Protein AF-A0A9E0TGW8-F1 (afdb_monomer)

Solvent-accessible surface area (backbone atoms only — not comparable to full-atom values): 10548 Å² total; per-residue (Å²): 138,81,91,77,82,85,76,78,88,82,68,60,64,61,53,17,49,51,50,46,50,51,54,50,51,32,44,75,72,57,80,42,50,68,65,41,72,53,75,53,46,67,53,42,10,63,77,69,75,42,55,50,68,34,32,45,51,21,54,50,51,35,34,74,72,54,54,27,41,80,46,84,66,98,88,38,47,42,24,32,34,67,97,59,3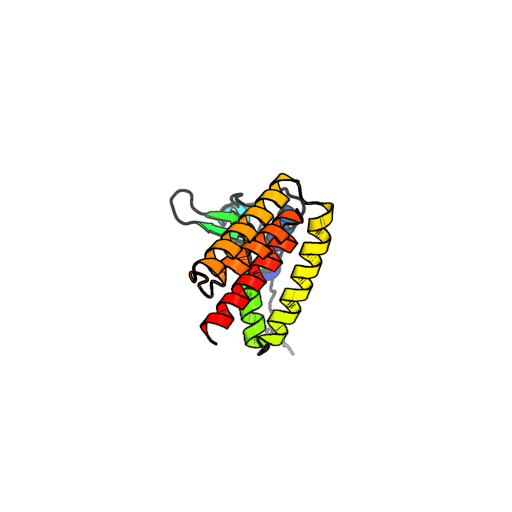4,65,68,55,17,51,52,50,43,50,49,37,61,75,67,66,56,50,70,64,58,55,50,51,55,44,48,55,53,48,54,53,27,49,69,46,11,72,85,57,43,50,71,71,52,52,52,50,53,50,52,51,52,51,54,52,54,50,30,46,76,69,73,59,55,59,93,45,63,66,60,63,44,49,58,56,48,51,39,17,53,32,38,77,37,71,65,55,29,33,51,54,47,15,48,44,52,38,52,52,55,54,61,77,78,106

Sequence (190 aa):
MTNESLFQPVRTRRGFEAVCDRIREQLMSGELKPGDQLPGERELAERFGIGRAAARDALRSLEVSGVVEARKGIQGGFFIRNGGSGGLAQTVQDMVSLAQASLENVMEARTEIICVAIRLACPRATNEEFDTIQRDIDLHADLFRLGRASRNTQSVIEFYRLIAQATHNPLVLMMVDALSEVYRGLLVFS

Nearest PDB structures (foldseek):
  6az6-assembly1_A  TM=7.317E-01  e=1.839E-07  Streptococcus agalactiae
  6az6-assembly1_B  TM=6.265E-01  e=1.468E-07  Streptococcus agalactiae
  1hw1-assembly1_A  TM=4.321E-01  e=1.561E-06  Escherichia coli
  4ham-assembly1_A-2  TM=5.657E-01  e=4.574E-05  Listeria monocytogenes EGD-e
  6on4-assembly1_B  TM=3.612E-01  e=7.551E-06  Escherichia coli K-12

Structure (mmCIF, N/CA/C/O backbone):
data_AF-A0A9E0TGW8-F1
#
_entry.id   AF-A0A9E0TGW8-F1
#
loop_
_atom_site.group_PDB
_atom_site.id
_atom_site.type_symbol
_atom_site.label_atom_id
_atom_site.label_alt_id
_atom_site.label_comp_id
_atom_site.label_asym_id
_atom_site.label_entity_id
_atom_site.label_seq_id
_atom_site.pdbx_PDB_ins_code
_atom_site.Cartn_x
_atom_site.Cartn_y
_atom_site.Cartn_z
_atom_site.occupancy
_atom_site.B_iso_or_equiv
_atom_site.auth_seq_id
_atom_site.auth_comp_id
_atom_site.auth_asym_id
_atom_site.auth_atom_id
_atom_site.pdbx_PDB_model_num
ATOM 1 N N . MET A 1 1 ? -15.354 -20.503 49.623 1.00 50.16 1 MET A N 1
ATOM 2 C CA . MET A 1 1 ? -16.544 -19.865 49.010 1.00 50.16 1 MET A CA 1
ATOM 3 C C . MET A 1 1 ? -16.427 -18.388 49.362 1.00 50.16 1 MET A C 1
ATOM 5 O O . MET A 1 1 ? -16.285 -18.120 50.541 1.00 50.16 1 MET A O 1
ATOM 9 N N . THR A 1 2 ? -16.264 -17.427 48.453 1.00 47.16 2 THR A N 1
ATOM 10 C CA . THR A 1 2 ? -16.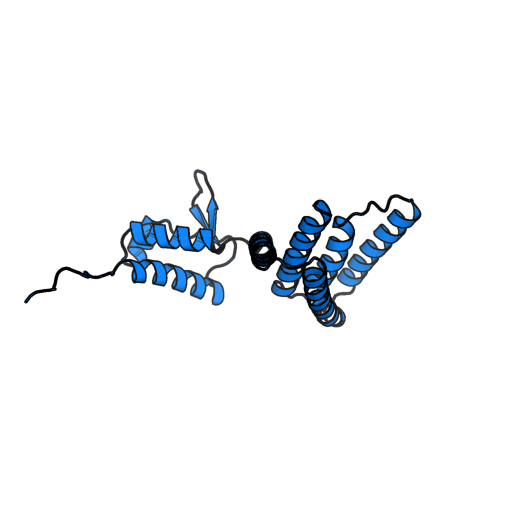767 -17.304 47.072 1.00 47.16 2 THR A CA 1
ATOM 11 C C . THR A 1 2 ? -15.750 -16.497 46.251 1.00 47.16 2 THR A C 1
ATOM 13 O O . THR A 1 2 ? -15.377 -15.399 46.649 1.00 47.16 2 THR A O 1
ATOM 16 N N . ASN A 1 3 ? -15.283 -17.040 45.122 1.00 48.53 3 ASN A N 1
ATOM 17 C CA . ASN A 1 3 ? -14.384 -16.344 44.197 1.00 48.53 3 ASN A CA 1
ATOM 18 C C . ASN A 1 3 ? -15.192 -15.826 42.996 1.00 48.53 3 ASN A C 1
ATOM 20 O O . ASN A 1 3 ? -15.027 -16.287 41.873 1.00 48.53 3 ASN A O 1
ATOM 24 N N . GLU A 1 4 ? -16.138 -14.927 43.268 1.00 54.75 4 GLU A N 1
ATOM 25 C CA . GLU A 1 4 ? -16.974 -14.272 42.248 1.00 54.75 4 GLU A CA 1
ATOM 26 C C . GLU A 1 4 ? -16.388 -12.924 41.780 1.00 54.75 4 GLU A C 1
ATOM 28 O O . GLU A 1 4 ? -16.956 -12.276 40.905 1.00 54.75 4 GLU A O 1
ATOM 33 N N . SER A 1 5 ? -15.243 -12.484 42.325 1.00 56.91 5 SER A N 1
ATOM 34 C CA . SER A 1 5 ? -14.714 -11.126 42.106 1.00 56.91 5 SER A CA 1
ATOM 35 C C . SER A 1 5 ? -13.554 -11.014 41.111 1.00 56.91 5 SER A C 1
ATOM 37 O O . SER A 1 5 ? -13.024 -9.917 40.951 1.00 56.91 5 SER A O 1
ATOM 39 N N . LEU A 1 6 ? -13.109 -12.100 40.469 1.00 55.44 6 LEU A N 1
ATOM 40 C CA . LEU A 1 6 ? -11.912 -12.040 39.617 1.00 55.44 6 LEU A CA 1
ATOM 41 C C . LEU A 1 6 ? -12.173 -11.582 38.177 1.00 55.44 6 LEU A C 1
ATOM 43 O O . LEU A 1 6 ? -11.268 -11.018 37.571 1.00 55.44 6 LEU A O 1
ATOM 47 N N . PHE A 1 7 ? -13.373 -11.765 37.617 1.00 62.28 7 PHE A N 1
ATOM 48 C CA . PHE A 1 7 ? -13.630 -11.421 36.213 1.00 62.28 7 PHE A CA 1
ATOM 49 C C . PHE A 1 7 ? -15.076 -10.966 35.983 1.00 62.28 7 PHE A C 1
ATOM 51 O O . PHE A 1 7 ? -16.024 -11.717 36.192 1.00 62.28 7 PHE A O 1
ATOM 58 N N . GLN A 1 8 ? -15.221 -9.723 35.519 1.00 58.81 8 GLN A N 1
ATOM 59 C CA . GLN A 1 8 ? -16.482 -9.068 35.150 1.00 58.81 8 GLN A CA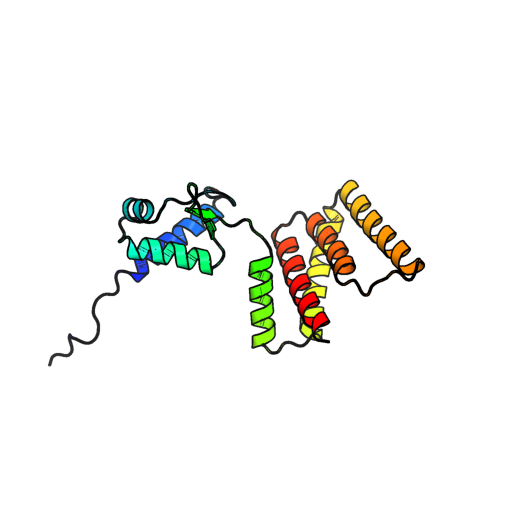 1
ATOM 60 C C . GLN A 1 8 ? -16.550 -8.813 33.627 1.00 58.81 8 GLN A C 1
ATOM 62 O O . GLN A 1 8 ? -15.523 -8.868 32.946 1.00 58.81 8 GLN A O 1
ATOM 67 N N . PRO A 1 9 ? -17.747 -8.568 33.053 1.00 54.16 9 PRO A N 1
ATOM 68 C CA . PRO A 1 9 ? -18.006 -8.755 31.625 1.00 54.16 9 PRO A CA 1
ATOM 69 C C . PRO A 1 9 ? -17.263 -7.767 30.714 1.00 54.16 9 PRO A C 1
ATOM 71 O O . PRO A 1 9 ? -17.424 -6.553 30.828 1.00 54.16 9 PRO A O 1
ATOM 74 N N . VAL A 1 10 ? -16.556 -8.283 29.704 1.00 60.09 10 VAL A N 1
ATOM 75 C CA . VAL A 1 10 ? -15.958 -7.478 28.625 1.00 60.09 10 VAL A CA 1
ATOM 76 C C . VAL A 1 10 ? -16.963 -7.347 27.477 1.00 60.09 10 VAL A C 1
ATOM 78 O O . VAL A 1 10 ? -16.987 -8.162 26.559 1.00 60.09 10 VAL A O 1
ATOM 81 N N . ARG A 1 11 ? -17.834 -6.332 27.520 1.00 56.84 11 ARG A N 1
ATOM 82 C CA . ARG A 1 11 ? -18.789 -6.053 26.423 1.00 56.84 11 ARG A CA 1
ATOM 83 C C . ARG A 1 11 ? -18.275 -5.052 25.381 1.00 56.84 11 ARG A C 1
ATOM 85 O O . ARG A 1 11 ? -18.826 -4.982 24.290 1.00 56.84 11 ARG A O 1
ATOM 92 N N . THR A 1 12 ? -17.213 -4.309 25.683 1.00 55.03 12 THR A N 1
ATOM 93 C CA . THR A 1 12 ? -16.698 -3.221 24.833 1.00 55.03 12 THR A CA 1
ATOM 94 C C . THR A 1 12 ? -15.848 -3.694 23.655 1.00 55.03 12 THR A C 1
ATOM 96 O O . THR A 1 12 ? -15.886 -3.046 22.612 1.00 55.03 12 THR A O 1
ATOM 99 N N . ARG A 1 13 ? -15.143 -4.836 23.768 1.00 58.69 13 ARG A N 1
ATOM 100 C CA . ARG A 1 13 ? -14.311 -5.369 22.669 1.00 58.69 13 ARG A CA 1
ATOM 101 C C . ARG A 1 13 ? -15.124 -5.702 21.411 1.00 58.69 13 ARG A C 1
ATOM 103 O O . ARG A 1 13 ? -14.785 -5.258 20.326 1.00 58.69 13 ARG A O 1
ATOM 110 N N . ARG A 1 14 ? -16.284 -6.345 21.571 1.00 71.69 14 ARG A N 1
ATOM 111 C CA . ARG A 1 14 ? -17.123 -6.752 20.429 1.00 71.69 14 ARG A CA 1
ATOM 112 C C . ARG A 1 14 ? -17.670 -5.581 19.611 1.00 71.69 14 ARG A C 1
ATOM 114 O O . ARG A 1 14 ? -17.840 -5.710 18.408 1.00 71.69 14 ARG A O 1
ATOM 121 N N . GLY A 1 15 ? -17.979 -4.456 20.262 1.00 77.75 15 GLY A N 1
ATOM 122 C CA . GLY A 1 15 ? -18.582 -3.303 19.589 1.00 77.75 15 GLY A CA 1
ATOM 123 C C . GLY A 1 15 ? -17.616 -2.605 18.636 1.00 77.75 15 GLY A C 1
ATOM 124 O O . GLY A 1 15 ? -18.000 -2.281 17.518 1.00 77.75 15 GLY A O 1
ATOM 125 N N . PHE A 1 16 ? -16.362 -2.400 19.055 1.00 86.81 16 PHE A N 1
ATOM 126 C CA . PHE A 1 16 ? -15.357 -1.803 18.173 1.00 86.81 16 PHE A CA 1
ATOM 127 C C . PHE A 1 16 ? -14.938 -2.786 17.066 1.00 86.81 16 PHE A C 1
ATOM 129 O O . PHE A 1 16 ? -14.820 -2.373 15.916 1.00 86.81 16 PHE A O 1
ATOM 136 N N . GLU A 1 17 ? -14.768 -4.075 17.394 1.00 87.25 17 GLU A N 1
ATOM 137 C CA . GLU A 1 17 ? -14.424 -5.131 16.427 1.00 87.25 17 GLU A CA 1
ATOM 138 C C . GLU A 1 17 ? -15.475 -5.203 15.313 1.00 87.25 17 GLU A C 1
ATOM 140 O O . GLU A 1 17 ? -15.125 -5.123 14.140 1.00 87.25 17 GLU A O 1
ATOM 145 N N . ALA A 1 18 ? -16.764 -5.200 15.670 1.00 86.50 18 ALA A N 1
ATOM 146 C CA . ALA A 1 18 ? -17.860 -5.214 14.703 1.00 86.50 18 ALA A CA 1
ATOM 147 C C . ALA A 1 18 ? -17.872 -3.990 13.769 1.00 86.50 18 ALA A C 1
ATOM 149 O O . ALA A 1 18 ? -18.213 -4.122 12.595 1.00 86.50 18 ALA A O 1
ATOM 150 N N . VAL A 1 19 ? -17.500 -2.800 14.262 1.00 91.12 19 VAL A N 1
ATOM 151 C CA . VAL A 1 19 ? -17.371 -1.602 13.411 1.00 91.12 19 VAL A CA 1
ATOM 152 C C . VAL A 1 19 ? -16.210 -1.761 12.435 1.00 91.12 19 VAL A C 1
ATOM 154 O O . VAL A 1 19 ? -16.372 -1.484 11.247 1.00 91.12 19 VAL A O 1
ATOM 157 N N . CYS A 1 20 ? -15.054 -2.226 12.916 1.00 92.94 20 CYS A N 1
ATOM 158 C CA . CYS A 1 20 ? -13.897 -2.484 12.064 1.00 92.94 20 CYS A CA 1
ATOM 159 C C . CYS A 1 20 ? -14.221 -3.511 10.973 1.00 92.94 20 CYS A C 1
ATOM 161 O O . CYS A 1 20 ? -13.911 -3.278 9.804 1.00 92.94 20 CYS A O 1
ATOM 163 N N . ASP A 1 21 ? -14.862 -4.618 11.342 1.00 91.62 21 ASP A N 1
ATOM 164 C CA . ASP A 1 21 ? -15.213 -5.693 10.417 1.00 91.62 21 ASP A CA 1
ATOM 165 C C . ASP A 1 21 ? -16.235 -5.222 9.390 1.00 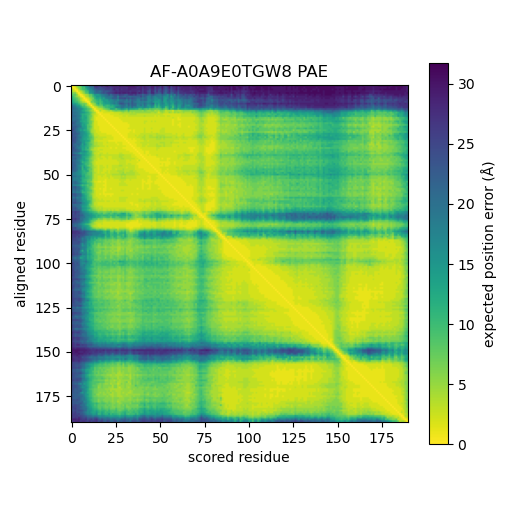91.62 21 ASP A C 1
ATOM 167 O O . ASP A 1 21 ? -16.015 -5.404 8.195 1.00 91.62 21 ASP A O 1
ATOM 171 N N . ARG A 1 22 ? -17.278 -4.496 9.814 1.00 92.12 22 ARG A N 1
ATOM 172 C CA . ARG A 1 22 ? -18.263 -3.947 8.878 1.00 92.12 22 ARG A CA 1
ATOM 173 C C . ARG A 1 22 ? -17.633 -2.984 7.875 1.00 92.12 22 ARG A C 1
ATOM 175 O O . ARG A 1 22 ? -17.950 -3.051 6.694 1.00 92.12 22 ARG A O 1
ATOM 182 N N . ILE A 1 23 ? -16.736 -2.099 8.312 1.00 93.06 23 ILE A N 1
ATOM 183 C CA . ILE A 1 23 ? -16.053 -1.177 7.391 1.00 93.06 23 ILE A CA 1
ATOM 184 C C . ILE A 1 23 ? -15.196 -1.959 6.383 1.00 93.06 23 ILE A C 1
ATOM 186 O O . ILE A 1 23 ? -15.199 -1.633 5.197 1.00 93.06 23 ILE A O 1
ATOM 190 N N . ARG A 1 24 ? -14.510 -3.026 6.814 1.00 92.12 24 ARG A N 1
ATOM 191 C CA . ARG A 1 24 ? -13.755 -3.899 5.898 1.00 92.12 24 ARG A CA 1
ATOM 192 C C . ARG A 1 24 ? -14.663 -4.652 4.927 1.00 92.12 24 ARG A C 1
ATOM 194 O O . ARG A 1 24 ? -14.339 -4.717 3.748 1.00 92.12 24 ARG A O 1
ATOM 201 N N . GLU A 1 25 ? -15.803 -5.169 5.380 1.00 93.62 25 GLU A N 1
ATOM 202 C CA . GLU A 1 25 ? -16.816 -5.799 4.517 1.00 93.62 25 GLU A CA 1
ATOM 203 C C . GLU A 1 25 ? -17.322 -4.825 3.441 1.00 93.62 25 GLU A C 1
ATOM 205 O O . GLU A 1 25 ? -17.446 -5.185 2.268 1.00 93.62 25 GLU A O 1
ATOM 210 N N . GLN A 1 26 ? -17.564 -3.566 3.814 1.00 93.75 26 GLN A N 1
ATOM 211 C CA . GLN A 1 26 ? -18.006 -2.527 2.883 1.00 93.75 26 GLN A CA 1
ATOM 212 C C . GLN A 1 26 ? -16.923 -2.125 1.874 1.00 93.75 26 GLN A C 1
ATOM 214 O O . GLN A 1 26 ? -17.234 -1.846 0.718 1.00 93.75 26 GLN A O 1
ATOM 219 N N . LEU A 1 27 ? -15.648 -2.151 2.269 1.00 91.38 27 LEU A N 1
ATOM 220 C CA . LEU A 1 27 ? -14.531 -1.984 1.334 1.00 91.38 27 LEU A CA 1
ATOM 221 C C . LEU A 1 27 ? -14.418 -3.167 0.371 1.00 91.38 27 LEU A C 1
ATOM 223 O O . LEU A 1 27 ? -14.244 -2.972 -0.829 1.00 91.38 27 LEU A O 1
ATOM 227 N N . MET A 1 28 ? -14.554 -4.393 0.881 1.00 88.62 28 MET A N 1
ATOM 228 C CA . MET A 1 28 ? -14.464 -5.605 0.064 1.00 88.62 28 MET A CA 1
ATOM 229 C C . MET A 1 28 ? -15.608 -5.732 -0.945 1.00 88.62 28 MET A C 1
ATOM 231 O O . MET A 1 28 ? -15.399 -6.249 -2.040 1.00 88.62 28 MET A O 1
ATOM 235 N N . SER A 1 29 ? -16.803 -5.259 -0.591 1.00 93.50 29 SER A N 1
ATOM 236 C CA . SER A 1 29 ? -17.958 -5.200 -1.497 1.00 93.50 29 SER A CA 1
ATOM 237 C C . SER A 1 29 ? -17.921 -4.009 -2.463 1.00 93.50 29 SER A C 1
ATOM 239 O O . SER A 1 29 ? -18.664 -3.999 -3.442 1.00 93.50 29 SER A O 1
ATOM 241 N N . GLY A 1 30 ? -17.053 -3.020 -2.222 1.00 89.94 30 GLY A N 1
ATOM 242 C CA . GLY A 1 30 ? -16.941 -1.802 -3.026 1.00 89.94 30 GLY A CA 1
ATOM 243 C C . GLY A 1 30 ? -18.005 -0.738 -2.730 1.00 89.94 30 GLY A C 1
ATOM 244 O O . GLY A 1 30 ? -18.090 0.243 -3.476 1.00 89.94 30 GLY A O 1
ATOM 245 N N . GLU A 1 31 ? -18.803 -0.914 -1.668 1.00 93.81 31 GLU A N 1
ATOM 246 C CA . GLU A 1 31 ? -19.718 0.113 -1.145 1.00 93.81 31 GLU A CA 1
ATOM 247 C C . GLU A 1 31 ? -18.949 1.325 -0.618 1.00 93.81 31 GLU A C 1
ATOM 249 O O . GLU A 1 31 ? -19.349 2.461 -0.862 1.00 93.81 31 GLU A O 1
ATOM 254 N N . LEU A 1 32 ? -17.839 1.066 0.078 1.00 94.94 32 LEU A N 1
ATOM 255 C CA . LEU A 1 32 ? -16.854 2.075 0.446 1.00 94.94 32 LEU A CA 1
ATOM 256 C C . LEU A 1 32 ? -15.677 2.012 -0.519 1.00 94.94 32 LEU A C 1
ATOM 258 O O . LEU A 1 32 ? -15.197 0.934 -0.880 1.00 94.94 32 LEU A O 1
ATOM 262 N N . LYS A 1 33 ? -15.181 3.182 -0.905 1.00 92.69 33 LYS A N 1
ATOM 263 C CA . LYS A 1 33 ? -14.063 3.346 -1.829 1.00 92.69 33 LYS A CA 1
ATOM 264 C C . LYS A 1 33 ? -12.976 4.224 -1.220 1.00 92.69 33 LYS A C 1
ATOM 266 O O . LYS A 1 33 ? -13.257 5.062 -0.361 1.00 92.69 33 LYS A O 1
ATOM 271 N N . PRO A 1 34 ? -11.722 4.063 -1.674 1.00 90.81 34 PRO A N 1
ATOM 272 C CA . PRO A 1 34 ? -10.661 5.007 -1.361 1.00 90.81 34 PRO A CA 1
ATOM 273 C C . PRO A 1 34 ? -11.097 6.460 -1.572 1.00 90.81 34 PRO A C 1
ATOM 275 O O . PRO A 1 34 ? -11.634 6.805 -2.623 1.00 90.81 34 PRO A O 1
ATOM 278 N N . GLY A 1 35 ? -10.871 7.299 -0.561 1.00 91.62 35 GLY A N 1
ATOM 279 C CA . GLY A 1 35 ? -11.272 8.703 -0.555 1.00 91.62 35 GLY A CA 1
ATOM 280 C C . GLY A 1 35 ? -12.637 9.000 0.072 1.00 91.62 35 GLY A C 1
ATOM 281 O O . GLY A 1 35 ? -12.871 10.164 0.400 1.00 91.62 35 GLY A O 1
ATOM 282 N N . ASP A 1 36 ? -13.495 8.002 0.303 1.00 94.88 36 ASP A N 1
ATOM 283 C CA . ASP A 1 36 ? -14.796 8.216 0.947 1.00 94.88 36 ASP A CA 1
ATOM 284 C C . ASP A 1 36 ? -14.635 8.687 2.396 1.00 94.88 36 ASP A C 1
ATOM 286 O O . ASP A 1 36 ? -13.779 8.198 3.139 1.00 94.88 36 ASP A O 1
ATOM 290 N N . GLN A 1 37 ? -15.480 9.633 2.812 1.00 94.56 37 GLN A N 1
ATOM 291 C CA . GLN A 1 37 ? -15.529 10.108 4.191 1.00 94.56 37 GLN A CA 1
ATOM 292 C C . GLN A 1 37 ? -16.390 9.172 5.041 1.00 94.56 37 GLN A C 1
ATOM 294 O O . GLN A 1 37 ? -17.545 8.902 4.715 1.00 94.56 37 GLN A O 1
ATOM 299 N N . LEU A 1 38 ? -15.846 8.717 6.167 1.00 94.31 38 LEU A N 1
ATOM 300 C CA . LEU A 1 38 ? -16.603 7.957 7.150 1.00 94.31 38 LEU A CA 1
ATOM 301 C C . LEU A 1 38 ? -17.453 8.875 8.039 1.00 94.31 38 LEU A C 1
ATOM 303 O O . LEU A 1 38 ? -17.048 10.009 8.325 1.00 94.31 38 LEU A O 1
ATOM 307 N N . PRO A 1 39 ? -18.592 8.373 8.556 1.00 93.06 39 PRO A N 1
ATOM 308 C CA . PRO A 1 39 ? -19.340 9.068 9.592 1.00 93.06 39 PRO A CA 1
ATOM 309 C C . PRO A 1 39 ? -18.457 9.369 10.811 1.00 93.06 39 PRO A C 1
ATOM 311 O O . PRO A 1 39 ? -17.579 8.586 11.180 1.00 93.06 39 PRO A O 1
ATOM 314 N N . GLY A 1 40 ? -18.701 10.503 11.468 1.00 91.38 40 GLY A N 1
ATOM 315 C CA . GLY A 1 40 ? -17.963 10.875 12.678 1.00 91.38 40 GLY A CA 1
ATOM 316 C C . GLY A 1 40 ? -18.259 9.947 13.864 1.00 91.38 40 GLY A C 1
ATOM 317 O O . GLY A 1 40 ? -19.265 9.241 13.880 1.00 91.38 40 GLY A O 1
ATOM 318 N N . GLU A 1 41 ? -17.429 10.005 14.913 1.00 92.31 41 GLU A N 1
ATOM 319 C CA . GLU A 1 41 ? -17.546 9.147 16.112 1.00 92.31 41 GLU A CA 1
ATOM 320 C C . GLU A 1 41 ? -18.967 9.094 16.697 1.00 92.31 41 GLU A C 1
ATOM 322 O O . GLU A 1 41 ? -19.451 8.028 17.077 1.00 92.31 41 GLU A O 1
ATOM 327 N N . ARG A 1 42 ? -19.645 10.249 16.772 1.00 92.25 42 ARG A N 1
ATOM 328 C CA . ARG A 1 42 ? -21.015 10.348 17.294 1.00 92.25 42 ARG A CA 1
ATOM 329 C C . ARG A 1 42 ? -22.002 9.568 16.436 1.00 92.25 42 ARG A C 1
ATOM 331 O O . ARG A 1 42 ? -22.835 8.846 16.969 1.00 92.25 42 ARG A O 1
ATOM 338 N N . GLU A 1 43 ? -21.901 9.734 15.129 1.00 93.31 43 GLU A N 1
ATOM 339 C CA . GLU A 1 43 ? -22.819 9.124 14.181 1.00 93.31 43 GLU A CA 1
ATOM 340 C C . GLU A 1 43 ? -22.568 7.620 14.059 1.00 93.31 43 GLU A C 1
ATOM 342 O O . GLU A 1 43 ? -23.520 6.848 14.028 1.00 93.31 43 GLU A O 1
ATOM 347 N N . LEU A 1 44 ? -21.306 7.178 14.082 1.00 92.12 44 LEU A N 1
ATOM 348 C CA . LEU A 1 44 ? -20.978 5.754 14.176 1.00 92.12 44 LEU A CA 1
ATOM 349 C C . LEU A 1 44 ? -21.534 5.135 15.460 1.00 92.12 44 LEU A C 1
ATOM 351 O O . LEU A 1 44 ? -22.136 4.067 15.410 1.00 92.12 44 LEU A O 1
ATOM 355 N N . ALA A 1 45 ? -21.386 5.810 16.602 1.00 92.44 45 ALA A N 1
ATOM 356 C CA . ALA A 1 45 ? -21.941 5.332 17.865 1.00 92.44 45 ALA A CA 1
ATOM 357 C C . ALA A 1 45 ? -23.467 5.143 17.791 1.00 92.44 45 ALA A C 1
ATOM 359 O O . ALA A 1 45 ? -23.978 4.104 18.205 1.00 92.44 45 ALA A O 1
ATOM 360 N N . GLU A 1 46 ? -24.179 6.112 17.208 1.00 93.31 46 GLU A N 1
ATOM 361 C CA . GLU A 1 46 ? -25.632 6.057 17.005 1.00 93.31 46 GLU A CA 1
ATOM 362 C C . GLU A 1 46 ? -26.030 4.948 16.008 1.00 93.31 46 GLU A C 1
ATOM 364 O O . GLU A 1 46 ? -26.881 4.120 16.330 1.00 93.31 46 GLU A O 1
ATOM 369 N N . ARG A 1 47 ? -25.380 4.868 14.837 1.00 90.81 47 ARG A N 1
ATOM 370 C CA . ARG A 1 47 ? -25.684 3.883 13.778 1.00 90.81 47 ARG A CA 1
ATOM 371 C C . ARG A 1 47 ? -25.429 2.437 14.206 1.00 90.81 47 ARG A C 1
ATOM 373 O O . ARG A 1 47 ? -26.189 1.551 13.832 1.00 90.81 47 ARG A O 1
ATOM 380 N N . PHE A 1 48 ? -24.365 2.197 14.970 1.00 87.19 48 PHE A N 1
ATOM 381 C CA . PHE A 1 48 ? -23.971 0.854 15.408 1.00 87.19 48 PHE A CA 1
ATOM 382 C C . PHE A 1 48 ? -24.497 0.488 16.804 1.00 87.19 48 PHE A C 1
ATOM 384 O O . PHE A 1 48 ? -24.272 -0.630 17.264 1.00 87.19 48 PHE A O 1
ATOM 391 N N . GLY A 1 49 ? -25.196 1.401 17.490 1.00 89.44 49 GLY A N 1
ATOM 392 C CA . GLY A 1 49 ? -25.728 1.156 18.834 1.00 89.44 49 GLY A CA 1
ATOM 393 C C . GLY A 1 49 ? -24.636 0.919 19.884 1.00 89.44 49 GLY A C 1
ATOM 394 O O . GLY A 1 49 ? -24.825 0.131 20.812 1.00 89.44 49 GLY A O 1
ATOM 395 N N . ILE A 1 50 ? -23.481 1.574 19.734 1.00 90.00 50 ILE A N 1
ATOM 396 C CA . ILE A 1 50 ? -22.320 1.428 20.623 1.00 90.00 50 ILE A CA 1
ATOM 397 C C . ILE A 1 50 ? -22.008 2.733 21.360 1.00 90.00 50 ILE A C 1
ATOM 399 O O . ILE A 1 50 ? -22.466 3.814 21.003 1.00 90.00 50 ILE A O 1
ATOM 403 N N . GLY A 1 51 ? -21.183 2.654 22.405 1.00 91.00 51 GLY A N 1
ATOM 404 C CA . GLY A 1 51 ? -20.677 3.851 23.077 1.00 91.00 51 GLY A CA 1
ATOM 405 C C . GLY A 1 51 ? -19.687 4.631 22.202 1.00 91.00 51 GLY A C 1
ATOM 406 O O . GLY A 1 51 ? -18.904 4.037 21.462 1.00 91.00 51 GLY A O 1
ATOM 407 N N . ARG A 1 52 ? -19.641 5.964 22.352 1.00 91.56 52 ARG A N 1
ATOM 408 C CA . ARG A 1 52 ? -18.692 6.836 21.621 1.00 91.56 52 ARG A CA 1
ATOM 409 C C . ARG A 1 52 ? -17.228 6.428 21.793 1.00 91.56 52 ARG A C 1
ATOM 411 O O . ARG A 1 52 ? -16.461 6.513 20.845 1.00 91.56 52 ARG A O 1
ATOM 418 N N . ALA A 1 53 ? -16.853 5.952 22.983 1.00 90.94 53 ALA A N 1
ATOM 419 C CA . ALA A 1 53 ? -15.511 5.430 23.231 1.00 90.94 53 ALA A CA 1
ATOM 420 C C . ALA A 1 53 ? -15.176 4.245 22.308 1.00 90.94 53 ALA A C 1
ATOM 422 O O . ALA A 1 53 ? -14.114 4.246 21.702 1.00 90.94 53 ALA A O 1
ATOM 423 N N . ALA A 1 54 ? -16.105 3.301 22.122 1.00 90.94 54 ALA A N 1
ATOM 424 C CA . ALA A 1 54 ? -15.901 2.160 21.233 1.00 90.94 54 ALA A CA 1
ATOM 425 C C . ALA A 1 54 ? -15.846 2.577 19.752 1.00 90.94 54 ALA A C 1
ATOM 427 O O . ALA A 1 54 ? -15.027 2.051 19.006 1.00 90.94 54 ALA A O 1
ATOM 428 N N . ALA A 1 55 ? -16.660 3.554 19.330 1.00 92.88 55 ALA A N 1
ATOM 429 C CA . ALA A 1 55 ? -16.593 4.103 17.971 1.00 92.88 55 ALA A CA 1
ATOM 430 C C . ALA A 1 55 ? -15.241 4.786 17.694 1.00 92.88 55 ALA A C 1
ATOM 432 O O . ALA A 1 55 ? -14.635 4.577 16.644 1.00 92.88 55 ALA A O 1
ATOM 433 N N . ARG A 1 56 ? -14.737 5.559 18.662 1.00 92.69 56 ARG A N 1
ATOM 434 C CA . ARG A 1 56 ? -13.406 6.170 18.595 1.00 92.69 56 ARG A CA 1
ATOM 435 C C . ARG A 1 56 ? -12.296 5.122 18.541 1.00 92.69 56 ARG A C 1
ATOM 437 O O . ARG A 1 56 ? -11.364 5.272 17.756 1.00 92.69 56 ARG A O 1
ATOM 444 N N . ASP A 1 57 ? -12.385 4.077 19.358 1.00 93.12 57 ASP A N 1
ATOM 445 C CA . ASP A 1 57 ? -11.388 3.004 19.379 1.00 93.12 57 ASP A CA 1
ATOM 446 C C . ASP A 1 57 ? -11.379 2.227 18.052 1.00 93.12 57 ASP A C 1
ATOM 448 O O . ASP A 1 57 ? -10.304 1.899 17.550 1.00 93.12 57 ASP A O 1
ATOM 452 N N . ALA A 1 58 ? -12.544 2.023 17.425 1.00 93.38 58 ALA A N 1
ATOM 453 C CA . ALA A 1 58 ? -12.643 1.435 16.090 1.00 93.38 58 ALA A CA 1
ATOM 454 C C . ALA A 1 58 ? -11.965 2.309 15.023 1.00 93.38 58 ALA A C 1
ATOM 456 O O . ALA A 1 58 ? -11.118 1.821 14.278 1.00 93.38 58 ALA A O 1
ATOM 457 N N . LEU A 1 59 ? -12.274 3.611 14.981 1.00 94.00 59 LEU A N 1
ATOM 458 C CA . LEU A 1 59 ? -11.657 4.544 14.029 1.00 94.00 59 LEU A CA 1
ATOM 459 C C . LEU A 1 59 ? -10.135 4.622 14.199 1.00 94.00 59 LEU A C 1
ATOM 461 O O . LEU A 1 59 ? -9.406 4.575 13.211 1.00 94.00 59 LEU A O 1
ATOM 465 N N . ARG A 1 60 ? -9.645 4.652 15.444 1.00 91.88 60 ARG A N 1
ATOM 466 C CA . ARG A 1 60 ? -8.205 4.586 15.737 1.00 91.88 60 ARG A CA 1
ATOM 467 C C . ARG A 1 60 ? -7.585 3.265 15.300 1.00 91.88 60 ARG A C 1
ATOM 469 O O . ARG A 1 60 ? -6.500 3.266 14.734 1.00 91.88 60 ARG A O 1
ATOM 476 N N . SER A 1 61 ? -8.250 2.139 15.553 1.00 91.62 61 SER A N 1
ATOM 477 C CA . SER A 1 61 ? -7.764 0.826 15.120 1.00 91.62 61 SER A CA 1
ATOM 478 C C . SER A 1 61 ? -7.662 0.749 13.595 1.00 91.62 61 SER A C 1
ATOM 480 O O . SER A 1 61 ? -6.647 0.293 13.066 1.00 91.62 61 SER A O 1
ATOM 482 N N . LEU A 1 62 ? -8.668 1.264 12.885 1.00 92.12 62 LEU A N 1
ATOM 483 C CA . LEU A 1 62 ? -8.662 1.352 11.429 1.00 92.12 62 LEU A CA 1
ATOM 484 C C . LEU A 1 62 ? -7.549 2.270 10.918 1.00 92.12 62 LEU A C 1
ATOM 486 O O . LEU A 1 62 ? -6.887 1.920 9.943 1.00 92.12 62 LEU A O 1
ATOM 490 N N . GLU A 1 63 ? -7.306 3.398 11.588 1.00 90.75 63 GLU A N 1
ATOM 491 C CA . GLU A 1 63 ? -6.237 4.337 11.240 1.00 90.75 63 GLU A CA 1
ATOM 492 C C . GLU A 1 63 ? -4.855 3.696 11.402 1.00 90.75 63 GLU A C 1
ATOM 494 O O . GLU A 1 63 ? -4.045 3.744 10.477 1.00 90.75 63 GLU A O 1
ATOM 499 N N . VAL A 1 64 ? -4.619 3.019 12.532 1.00 86.75 64 VAL A N 1
ATOM 500 C CA . VAL A 1 64 ? -3.375 2.278 12.803 1.00 86.75 64 VAL A CA 1
ATOM 501 C C . VAL A 1 64 ? -3.168 1.154 11.789 1.00 86.75 64 VAL A C 1
ATOM 503 O O . VAL A 1 64 ? -2.056 0.962 11.311 1.00 86.75 64 VAL A O 1
ATOM 506 N N . SER A 1 65 ? -4.232 0.441 11.408 1.00 85.12 65 SER A N 1
ATOM 507 C CA . SER A 1 65 ? -4.159 -0.602 10.373 1.00 85.12 65 SER A CA 1
ATOM 508 C C . SER A 1 65 ? -4.026 -0.057 8.944 1.00 85.12 65 SER A C 1
ATOM 510 O O . SER A 1 65 ? -3.959 -0.833 7.995 1.00 85.12 65 SER A O 1
ATOM 512 N N . GLY A 1 66 ? -4.023 1.268 8.767 1.00 86.56 66 GLY A N 1
ATOM 513 C CA . GLY A 1 66 ? -3.877 1.918 7.469 1.00 86.56 66 GLY A CA 1
ATOM 514 C C . GLY A 1 66 ? -5.137 1.918 6.600 1.00 86.56 66 GLY A C 1
ATOM 515 O O . GLY A 1 66 ? -5.081 2.431 5.488 1.00 86.56 66 GLY A O 1
ATOM 516 N N . VAL A 1 67 ? -6.272 1.411 7.088 1.00 90.56 67 VAL A N 1
ATOM 517 C CA . VAL A 1 67 ? -7.546 1.389 6.343 1.00 90.56 67 VAL A CA 1
ATOM 518 C C . VAL A 1 67 ? -8.107 2.801 6.165 1.00 90.56 67 VAL A C 1
ATOM 520 O O . VAL A 1 67 ? -8.672 3.124 5.120 1.00 90.56 67 VAL A O 1
ATOM 523 N N . VAL A 1 68 ? -7.927 3.658 7.172 1.00 92.94 68 VAL A N 1
ATOM 524 C CA . VAL A 1 68 ? -8.379 5.053 7.141 1.00 92.94 68 VAL A CA 1
ATOM 525 C C . VAL A 1 68 ? -7.239 6.021 7.441 1.00 92.94 68 VAL A C 1
ATOM 527 O O . VAL A 1 68 ? -6.168 5.639 7.919 1.00 92.94 68 VAL A O 1
ATOM 530 N N . GLU A 1 69 ? -7.480 7.294 7.165 1.00 91.62 69 GLU A N 1
ATOM 531 C CA . GLU A 1 69 ? -6.628 8.410 7.559 1.00 91.62 69 GLU A CA 1
ATOM 532 C C . GLU A 1 69 ? -7.468 9.529 8.182 1.00 91.62 69 GLU A C 1
ATOM 534 O O . GLU A 1 69 ? -8.554 9.851 7.691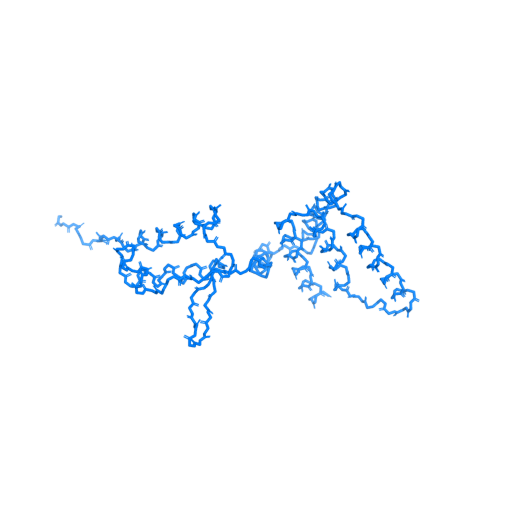 1.00 91.62 69 GLU A O 1
ATOM 539 N N . ALA A 1 70 ? -6.970 10.137 9.262 1.00 91.44 70 ALA A N 1
ATOM 540 C CA . ALA A 1 70 ? -7.572 11.337 9.823 1.00 91.44 70 ALA A CA 1
ATO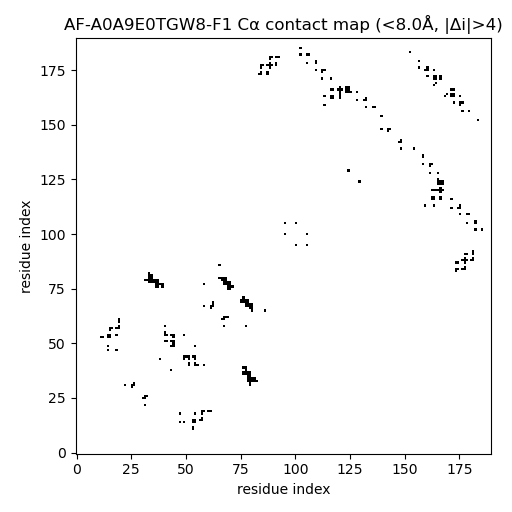M 541 C C . ALA A 1 70 ? -7.054 12.590 9.102 1.00 91.44 70 ALA A C 1
ATOM 543 O O . ALA A 1 70 ? -5.856 12.886 9.100 1.00 91.44 70 ALA A O 1
ATOM 544 N N . ARG A 1 71 ? -7.964 13.385 8.535 1.00 91.62 71 ARG A N 1
ATOM 545 C CA . ARG A 1 71 ? -7.657 14.705 7.964 1.00 91.62 71 ARG A CA 1
ATOM 546 C C . ARG A 1 71 ? -8.075 15.803 8.940 1.00 91.62 71 ARG A C 1
ATOM 548 O O . ARG A 1 71 ? -9.170 15.762 9.498 1.00 91.62 71 ARG A O 1
ATOM 555 N N . LYS A 1 72 ? -7.205 16.796 9.154 1.00 88.75 72 LYS A N 1
ATOM 556 C CA . LYS A 1 72 ? -7.466 17.956 10.029 1.00 88.75 72 LYS A CA 1
ATOM 557 C C . LYS A 1 72 ? -8.156 19.087 9.253 1.00 88.75 72 LYS A C 1
ATOM 559 O O . LYS A 1 72 ? -7.937 19.229 8.056 1.00 88.75 72 LYS A O 1
ATOM 564 N N . GLY A 1 73 ? -8.920 19.932 9.951 1.00 84.38 73 GLY A N 1
ATOM 565 C CA . GLY A 1 73 ? -9.541 21.146 9.396 1.00 84.38 73 GLY A CA 1
ATOM 566 C C . GLY A 1 73 ? -11.067 21.166 9.509 1.00 84.38 73 GLY A C 1
ATOM 567 O O . GLY A 1 73 ? -11.663 20.271 10.100 1.00 84.38 73 GLY A O 1
ATOM 568 N N . ILE A 1 74 ? -11.698 22.199 8.937 1.00 77.25 74 ILE A N 1
ATOM 569 C CA . ILE A 1 74 ? -13.159 22.427 8.999 1.00 77.25 74 ILE A CA 1
ATOM 570 C C . ILE A 1 74 ? -13.943 21.302 8.299 1.00 77.25 74 ILE A C 1
ATOM 572 O O . ILE A 1 74 ? -15.007 20.917 8.767 1.00 77.25 74 ILE A O 1
ATOM 576 N N . GLN A 1 75 ? -13.389 20.739 7.221 1.00 79.44 75 GLN A N 1
ATOM 577 C CA . GLN A 1 75 ? -13.897 19.538 6.538 1.00 79.44 75 GLN A CA 1
ATOM 578 C C . GLN A 1 75 ? -13.118 18.271 6.944 1.00 79.44 75 GLN A C 1
ATOM 580 O O . GLN A 1 75 ? -13.006 17.318 6.177 1.00 79.44 75 GLN A O 1
ATOM 585 N N . GLY A 1 76 ? -12.503 18.289 8.130 1.00 84.56 76 GLY A N 1
ATOM 586 C CA . GLY A 1 76 ? -11.750 17.162 8.662 1.00 84.56 76 GLY A CA 1
ATOM 587 C C . GLY A 1 76 ? -12.635 15.958 8.989 1.00 84.56 76 GLY A C 1
ATOM 588 O O . GLY A 1 76 ? -13.862 16.029 8.990 1.00 84.56 76 GLY A O 1
ATOM 589 N N . GLY A 1 77 ? -12.001 14.827 9.273 1.00 91.12 77 GLY A N 1
ATOM 590 C CA . GLY A 1 77 ? -12.689 13.570 9.547 1.00 91.12 77 GLY A CA 1
ATOM 591 C C . GLY A 1 77 ? -11.832 12.368 9.189 1.00 91.12 77 GLY A C 1
ATOM 592 O O . GLY A 1 77 ? -10.662 12.517 8.835 1.00 91.12 77 GLY A O 1
ATOM 593 N N . PHE A 1 78 ? -12.426 11.184 9.282 1.00 94.25 78 PHE A N 1
ATOM 594 C CA . PHE A 1 78 ? -11.790 9.949 8.843 1.00 94.25 78 PHE A CA 1
ATOM 595 C C . PHE A 1 78 ? -12.195 9.649 7.410 1.00 94.25 78 PHE A C 1
ATOM 597 O O . PHE A 1 78 ? -13.374 9.715 7.071 1.00 94.25 78 PHE A O 1
ATOM 604 N N . PHE A 1 79 ? -11.216 9.316 6.582 1.00 94.81 79 PHE A N 1
ATOM 605 C CA . PHE A 1 79 ? -11.416 8.979 5.180 1.00 94.81 79 PHE A CA 1
ATOM 606 C C . PHE A 1 79 ? -10.815 7.612 4.902 1.00 94.81 79 PHE A C 1
ATOM 608 O O . PHE A 1 79 ? -9.780 7.280 5.480 1.00 94.81 79 PHE A O 1
ATOM 615 N N . ILE A 1 80 ? -11.420 6.831 4.009 1.00 94.19 80 ILE A N 1
ATOM 616 C CA . ILE A 1 80 ? -10.784 5.613 3.506 1.00 94.19 80 ILE A CA 1
ATOM 617 C C . ILE A 1 80 ? -9.474 6.007 2.826 1.00 94.19 80 ILE A C 1
ATOM 619 O O . ILE A 1 80 ? -9.453 6.863 1.936 1.00 94.19 80 ILE A O 1
ATOM 623 N N . ARG A 1 81 ? -8.372 5.385 3.249 1.00 89.31 81 ARG A N 1
ATOM 624 C CA . ARG A 1 81 ? -7.045 5.707 2.733 1.00 89.31 81 ARG A CA 1
ATOM 625 C C . ARG A 1 81 ? -6.948 5.328 1.253 1.00 89.31 81 ARG A C 1
ATOM 627 O O . ARG A 1 81 ? -7.401 4.265 0.834 1.00 89.31 81 ARG A O 1
ATOM 634 N N . ASN A 1 82 ? -6.289 6.175 0.466 1.00 81.00 82 ASN A N 1
ATOM 635 C CA . ASN A 1 82 ? -5.862 5.800 -0.878 1.00 81.00 82 ASN A CA 1
ATOM 636 C C . ASN A 1 82 ? -4.809 4.692 -0.791 1.00 81.00 82 ASN A C 1
ATOM 638 O O . ASN A 1 82 ? -3.812 4.860 -0.091 1.00 81.00 82 ASN A O 1
ATOM 642 N N . GLY A 1 83 ? -5.050 3.560 -1.463 1.00 65.94 83 GLY A N 1
ATOM 643 C CA . GLY A 1 83 ? -4.203 2.363 -1.428 1.00 65.94 83 GLY A CA 1
ATOM 644 C C . GLY A 1 83 ? -2.795 2.618 -1.966 1.00 65.94 83 GLY A C 1
ATOM 645 O O . GLY A 1 83 ? -2.498 2.307 -3.113 1.00 65.94 83 GLY A O 1
ATOM 646 N N . GLY A 1 84 ? -1.942 3.215 -1.137 1.00 66.50 84 GLY A N 1
ATOM 647 C CA . GLY A 1 84 ? -0.537 3.472 -1.405 1.00 66.50 84 GLY A CA 1
ATOM 648 C C . GLY A 1 84 ? 0.352 2.428 -0.738 1.00 66.50 84 GLY A C 1
ATOM 649 O O . GLY A 1 84 ? 0.058 1.928 0.346 1.00 66.50 84 GLY A O 1
ATOM 650 N N . SER A 1 85 ? 1.478 2.137 -1.374 1.00 66.00 85 SER A N 1
ATOM 651 C CA . SER A 1 85 ? 2.471 1.156 -0.930 1.00 66.00 85 SER A CA 1
ATOM 652 C C . SER A 1 85 ? 3.240 1.559 0.333 1.00 66.00 85 SER A C 1
ATOM 654 O O . SER A 1 85 ? 3.830 0.691 0.962 1.00 66.00 85 SER A O 1
ATOM 656 N N . GLY A 1 86 ? 3.207 2.827 0.763 1.00 70.38 86 GLY A N 1
ATOM 657 C CA . GLY A 1 86 ? 4.011 3.319 1.893 1.00 70.38 86 GLY A CA 1
ATOM 658 C C . GLY A 1 86 ? 3.769 2.598 3.229 1.00 70.38 86 GLY A C 1
ATOM 659 O O . GLY A 1 86 ? 4.721 2.284 3.936 1.00 70.38 86 GLY A O 1
ATOM 660 N N . GLY A 1 87 ? 2.514 2.268 3.563 1.00 77.25 87 GLY A N 1
ATOM 661 C CA . GLY A 1 87 ? 2.207 1.507 4.785 1.00 77.25 87 GLY A CA 1
ATOM 662 C C . GLY A 1 87 ? 2.695 0.055 4.720 1.00 77.25 87 GLY A C 1
ATOM 663 O O . GLY A 1 87 ? 3.220 -0.482 5.697 1.00 77.25 87 GLY A O 1
ATOM 664 N N . LEU A 1 88 ? 2.583 -0.564 3.541 1.00 82.62 88 LEU A N 1
ATOM 665 C CA . LEU A 1 88 ? 3.111 -1.904 3.296 1.00 82.62 88 LEU A CA 1
ATOM 666 C C . LEU A 1 88 ? 4.644 -1.906 3.333 1.00 82.62 88 LEU A C 1
ATOM 668 O O . LEU A 1 88 ? 5.225 -2.780 3.965 1.00 82.62 88 LEU A O 1
ATOM 672 N N . ALA A 1 89 ? 5.290 -0.912 2.720 1.00 84.62 89 ALA A N 1
ATOM 673 C CA . ALA A 1 89 ? 6.738 -0.736 2.734 1.00 84.62 89 ALA A CA 1
ATOM 674 C C . ALA A 1 89 ? 7.278 -0.682 4.164 1.00 84.62 89 ALA A C 1
ATOM 676 O O . ALA A 1 89 ? 8.175 -1.452 4.491 1.00 84.62 89 ALA A O 1
ATOM 677 N N . GLN A 1 90 ? 6.686 0.153 5.026 1.00 85.62 90 GLN A N 1
ATOM 678 C CA . GLN A 1 90 ? 7.088 0.239 6.432 1.00 85.62 90 GLN A CA 1
ATOM 679 C C . GLN A 1 90 ? 6.912 -1.104 7.147 1.00 85.62 90 GLN A C 1
ATOM 681 O O . GLN A 1 90 ? 7.826 -1.570 7.815 1.00 85.62 90 GLN A O 1
ATOM 686 N N . THR A 1 91 ? 5.775 -1.773 6.939 1.00 87.62 91 THR A N 1
ATOM 687 C CA . THR A 1 91 ? 5.512 -3.084 7.551 1.00 87.62 91 THR A CA 1
ATOM 688 C C . THR A 1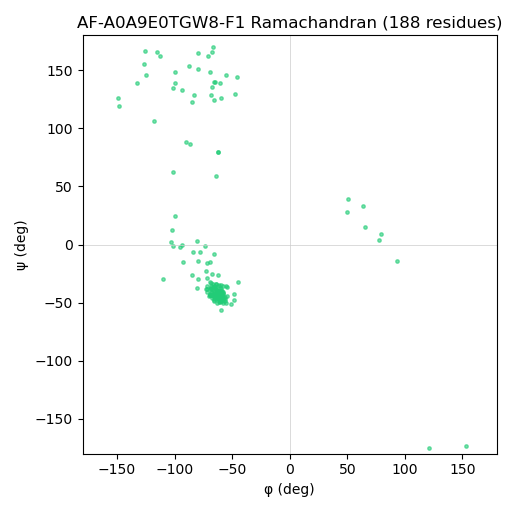 91 ? 6.555 -4.122 7.120 1.00 87.62 91 THR A C 1
ATOM 690 O O . THR A 1 91 ? 7.050 -4.893 7.939 1.00 87.62 91 THR A O 1
ATOM 693 N N . VAL A 1 92 ? 6.931 -4.140 5.837 1.00 89.31 92 VAL A N 1
ATOM 694 C CA . VAL A 1 92 ? 7.978 -5.031 5.320 1.00 89.31 92 VAL A CA 1
ATOM 695 C C . VAL A 1 92 ? 9.352 -4.652 5.875 1.00 89.31 92 VAL A C 1
ATOM 697 O O . VAL A 1 92 ? 10.100 -5.548 6.258 1.00 89.31 92 VAL A O 1
ATOM 700 N N . GLN A 1 93 ? 9.681 -3.362 5.978 1.00 89.25 93 GLN A N 1
ATOM 701 C CA . GLN A 1 93 ? 10.928 -2.896 6.603 1.00 89.25 93 GLN A CA 1
ATOM 702 C C . GLN A 1 93 ? 11.026 -3.334 8.071 1.00 89.25 93 GLN A C 1
ATOM 704 O O . GLN A 1 93 ? 12.077 -3.819 8.497 1.00 89.25 93 GLN A O 1
ATOM 709 N N . ASP A 1 94 ? 9.931 -3.228 8.824 1.00 90.06 94 ASP A N 1
ATOM 710 C CA . ASP A 1 94 ? 9.863 -3.664 10.218 1.00 90.06 94 ASP A CA 1
ATOM 711 C C . ASP A 1 94 ? 10.067 -5.183 10.318 1.00 90.06 94 ASP A C 1
ATOM 713 O O . ASP A 1 94 ? 10.866 -5.647 11.131 1.00 90.06 94 ASP A O 1
ATOM 717 N N . MET A 1 95 ? 9.419 -5.968 9.449 1.00 89.44 95 MET A N 1
ATOM 718 C CA . MET A 1 95 ? 9.610 -7.423 9.397 1.00 89.44 95 MET A CA 1
ATOM 719 C C . MET A 1 95 ? 11.049 -7.811 9.040 1.00 89.44 95 MET A C 1
ATOM 721 O O . MET A 1 95 ? 11.612 -8.688 9.690 1.00 89.44 95 MET A O 1
ATOM 725 N N . VAL A 1 96 ? 11.660 -7.153 8.050 1.00 89.94 96 VAL A N 1
ATOM 726 C CA . VAL A 1 96 ? 13.067 -7.364 7.665 1.00 89.94 96 VAL A CA 1
ATOM 727 C C . VAL A 1 96 ? 13.997 -7.079 8.842 1.00 89.94 96 VAL A C 1
ATOM 729 O O . VAL A 1 96 ? 14.886 -7.881 9.129 1.00 89.94 96 VAL A O 1
ATOM 732 N N . SER A 1 97 ? 13.754 -5.981 9.561 1.00 88.75 97 SER A N 1
ATOM 733 C CA . SER A 1 97 ? 14.548 -5.580 10.726 1.00 88.75 97 SER A CA 1
ATOM 734 C C . SER A 1 97 ? 14.408 -6.574 11.881 1.00 88.75 97 SER A C 1
ATOM 736 O O . SER A 1 97 ? 15.407 -6.991 12.466 1.00 88.75 97 SER A O 1
ATOM 738 N N . LEU A 1 98 ? 13.178 -6.997 12.189 1.00 91.44 98 LEU A N 1
ATOM 739 C CA . LEU A 1 98 ? 12.889 -7.957 13.258 1.00 91.44 98 LEU A CA 1
ATOM 740 C C . LEU A 1 98 ? 13.426 -9.358 12.950 1.00 91.44 98 LEU A C 1
ATOM 742 O O . LEU A 1 98 ? 13.920 -10.034 13.849 1.00 91.44 98 LEU A O 1
ATOM 746 N N . ALA A 1 99 ? 13.348 -9.787 11.690 1.00 91.06 99 ALA A N 1
ATOM 747 C CA . ALA A 1 99 ? 13.875 -11.070 11.238 1.00 91.06 99 ALA A CA 1
ATOM 748 C C . ALA A 1 99 ? 15.399 -11.064 11.043 1.00 91.06 99 ALA A C 1
ATOM 750 O O . ALA A 1 99 ? 15.966 -12.114 10.751 1.00 91.06 99 ALA A O 1
ATOM 751 N N . GLN A 1 100 ? 16.053 -9.900 11.164 1.00 89.25 100 GLN A N 1
ATOM 752 C CA . GLN A 1 100 ? 17.464 -9.704 10.815 1.00 89.25 100 GLN A CA 1
ATOM 753 C C . GLN A 1 100 ? 17.784 -10.232 9.406 1.00 89.25 100 GLN A C 1
ATOM 755 O O . GLN A 1 100 ? 18.819 -10.857 9.172 1.00 89.25 100 GLN A O 1
ATOM 760 N N . ALA A 1 101 ? 16.861 -10.018 8.465 1.00 89.50 101 ALA A N 1
ATOM 761 C CA . ALA A 1 101 ? 17.009 -10.520 7.109 1.00 89.50 101 ALA A CA 1
ATOM 762 C C . ALA A 1 101 ? 18.168 -9.806 6.396 1.00 89.50 101 ALA A C 1
ATOM 764 O O . ALA A 1 101 ? 18.313 -8.584 6.467 1.00 89.50 101 ALA A O 1
ATOM 765 N N . SER A 1 102 ? 18.996 -10.583 5.699 1.00 89.38 102 SER A N 1
ATOM 766 C CA . SER A 1 102 ? 20.112 -10.057 4.917 1.00 89.38 102 SER A CA 1
ATOM 767 C C . SER A 1 102 ? 19.617 -9.322 3.665 1.00 89.38 102 SER A C 1
ATOM 769 O O . SER A 1 102 ? 18.497 -9.539 3.190 1.00 89.38 102 SER A O 1
ATOM 771 N N . LEU A 1 103 ? 20.483 -8.489 3.074 1.00 87.06 103 LEU A N 1
ATOM 772 C CA . LEU A 1 103 ? 20.232 -7.901 1.753 1.00 87.06 103 LEU A CA 1
ATOM 773 C C . LEU A 1 103 ? 19.954 -8.986 0.698 1.00 87.06 103 LEU A C 1
ATOM 775 O O . LEU A 1 103 ? 19.121 -8.781 -0.178 1.00 87.06 103 LEU A O 1
ATOM 779 N N . GLU A 1 104 ? 20.615 -10.140 0.801 1.00 90.50 104 GLU A N 1
ATOM 780 C CA . GLU A 1 104 ? 20.416 -11.283 -0.094 1.00 90.50 104 GLU A CA 1
ATOM 781 C C . GLU A 1 104 ? 18.979 -11.818 -0.027 1.00 90.50 104 GLU A C 1
ATOM 783 O O . GLU A 1 104 ? 18.334 -11.918 -1.068 1.00 90.50 104 GLU A O 1
ATOM 788 N N . ASN A 1 105 ? 18.429 -12.024 1.176 1.00 91.56 105 ASN A N 1
ATOM 789 C CA . ASN A 1 105 ? 17.040 -12.468 1.353 1.00 91.56 105 ASN A CA 1
ATOM 790 C C . ASN A 1 105 ? 16.040 -11.474 0.734 1.00 91.56 105 ASN A C 1
ATOM 792 O O . ASN A 1 105 ? 15.045 -11.860 0.120 1.00 91.56 105 ASN A O 1
ATOM 796 N N . VAL A 1 106 ? 16.298 -10.170 0.888 1.00 89.44 106 VAL A N 1
ATOM 797 C CA . VAL A 1 106 ? 15.445 -9.122 0.304 1.00 89.44 106 VAL A CA 1
ATOM 798 C C . VAL A 1 106 ? 15.543 -9.122 -1.221 1.00 89.44 106 VAL A C 1
ATOM 800 O O . VAL A 1 106 ? 14.528 -8.974 -1.903 1.00 89.44 106 VAL A O 1
ATOM 803 N N . MET A 1 107 ? 16.745 -9.305 -1.769 1.00 89.31 107 MET A N 1
ATOM 804 C CA . MET A 1 107 ? 16.969 -9.368 -3.214 1.00 89.31 107 MET A CA 1
ATOM 805 C C . MET A 1 107 ? 16.360 -10.621 -3.846 1.00 89.31 107 MET A C 1
ATOM 807 O O . MET A 1 107 ? 15.804 -10.522 -4.941 1.00 89.31 107 MET A O 1
ATOM 811 N N . GLU A 1 108 ? 16.402 -11.762 -3.159 1.00 93.56 108 GLU A N 1
ATOM 812 C CA . GLU A 1 108 ? 15.729 -12.996 -3.574 1.00 93.56 108 GLU A CA 1
ATOM 813 C C . GLU A 1 108 ? 14.214 -12.769 -3.679 1.00 93.56 108 GLU A C 1
ATOM 815 O O . GLU A 1 108 ? 13.643 -12.885 -4.765 1.00 93.56 108 GLU A O 1
ATOM 820 N N . ALA A 1 109 ? 13.573 -12.310 -2.597 1.00 92.56 109 ALA A N 1
ATOM 821 C CA . ALA A 1 109 ? 12.136 -12.029 -2.587 1.00 92.56 109 ALA A CA 1
ATOM 822 C C . ALA A 1 109 ? 11.729 -10.994 -3.651 1.00 92.56 109 ALA A C 1
ATOM 824 O O . ALA A 1 109 ? 10.707 -11.138 -4.328 1.00 92.56 109 ALA A O 1
ATOM 825 N N . ARG A 1 110 ? 12.545 -9.949 -3.831 1.00 91.06 110 ARG A N 1
ATOM 826 C CA . ARG A 1 110 ? 12.336 -8.927 -4.863 1.00 91.06 110 ARG A CA 1
ATOM 827 C C . ARG A 1 110 ? 12.401 -9.516 -6.269 1.00 91.06 110 ARG A C 1
ATOM 829 O O . ARG A 1 110 ? 11.559 -9.172 -7.095 1.00 91.06 110 ARG A O 1
ATOM 836 N N . THR A 1 111 ? 13.365 -10.391 -6.535 1.00 93.00 111 THR A N 1
ATOM 837 C CA . THR A 1 111 ? 13.529 -11.041 -7.843 1.00 93.00 111 THR A CA 1
ATOM 838 C C . THR A 1 111 ? 12.308 -11.887 -8.182 1.00 93.00 111 THR A C 1
ATOM 840 O O . THR A 1 111 ? 11.742 -11.723 -9.261 1.00 93.00 111 THR A O 1
ATOM 843 N N . GLU A 1 112 ? 11.823 -12.694 -7.238 1.00 96.12 112 GLU A N 1
ATOM 844 C CA . GLU A 1 112 ? 10.639 -13.534 -7.445 1.00 96.12 112 GLU A CA 1
ATOM 845 C C . GLU A 1 112 ? 9.387 -12.710 -7.781 1.00 96.12 112 GLU A C 1
ATOM 847 O O . GLU A 1 112 ? 8.685 -12.992 -8.757 1.00 96.12 112 GLU A O 1
ATOM 852 N N . ILE A 1 113 ? 9.130 -11.629 -7.037 1.00 95.25 113 ILE A N 1
ATOM 853 C CA . ILE A 1 113 ? 7.991 -10.739 -7.312 1.00 95.25 113 ILE A CA 1
ATOM 854 C C . ILE A 1 113 ? 8.129 -10.044 -8.673 1.00 95.25 113 ILE A C 1
ATOM 856 O O . ILE A 1 113 ? 7.142 -9.936 -9.406 1.00 95.25 113 ILE A O 1
ATOM 860 N N . ILE A 1 114 ? 9.336 -9.623 -9.057 1.00 94.44 114 ILE A N 1
ATOM 861 C CA . ILE A 1 114 ? 9.596 -9.035 -10.378 1.00 94.44 114 ILE A CA 1
ATOM 862 C C . ILE A 1 114 ? 9.357 -10.060 -11.492 1.00 94.44 114 ILE A C 1
ATOM 864 O O . ILE A 1 114 ? 8.724 -9.728 -12.492 1.00 94.44 114 ILE A O 1
ATOM 868 N N . CYS A 1 115 ? 9.792 -11.311 -11.334 1.00 96.81 115 CYS A N 1
ATOM 869 C CA . CYS A 1 115 ? 9.540 -12.366 -12.315 1.00 96.81 115 CYS A CA 1
ATOM 870 C C . CYS A 1 115 ? 8.039 -12.625 -12.501 1.00 96.81 115 CYS A C 1
ATOM 872 O O . CYS A 1 115 ? 7.570 -12.805 -13.630 1.00 96.81 115 CYS A O 1
ATOM 874 N N . VAL A 1 116 ? 7.264 -12.601 -11.412 1.00 97.12 116 VAL A N 1
ATOM 875 C CA . VAL A 1 116 ? 5.797 -12.649 -11.479 1.00 97.12 116 VAL A CA 1
ATOM 876 C C . VAL A 1 116 ? 5.250 -11.435 -12.232 1.00 97.12 116 VAL A C 1
ATOM 878 O O . VAL A 1 116 ? 4.403 -11.612 -13.109 1.00 97.12 116 VAL A O 1
ATOM 881 N N . ALA A 1 117 ? 5.736 -10.228 -11.930 1.00 97.56 117 ALA A N 1
ATOM 882 C CA . ALA A 1 117 ? 5.301 -9.008 -12.600 1.00 97.56 117 ALA A CA 1
ATOM 883 C C . ALA A 1 117 ? 5.569 -9.067 -14.110 1.00 97.56 117 ALA A C 1
ATOM 885 O O . ALA A 1 117 ? 4.643 -8.876 -14.889 1.00 97.56 117 ALA A O 1
ATOM 886 N N . ILE A 1 118 ? 6.777 -9.444 -14.536 1.00 97.00 118 ILE A N 1
ATOM 887 C CA . ILE A 1 118 ? 7.130 -9.602 -15.956 1.00 97.00 118 ILE A CA 1
ATOM 888 C C . ILE A 1 118 ? 6.203 -10.618 -16.631 1.00 97.00 118 ILE A C 1
ATOM 890 O O . ILE A 1 118 ? 5.589 -10.315 -17.652 1.00 97.00 118 ILE A O 1
ATOM 894 N N . ARG A 1 119 ? 6.033 -11.805 -16.032 1.00 98.00 119 ARG A N 1
ATOM 895 C CA . ARG A 1 119 ? 5.174 -12.866 -16.580 1.00 98.00 119 ARG A CA 1
ATOM 896 C C . ARG A 1 119 ? 3.726 -12.409 -16.779 1.00 98.00 119 ARG A C 1
ATOM 898 O O . ARG A 1 119 ? 3.078 -12.854 -17.722 1.00 98.00 119 ARG A O 1
ATOM 905 N N . LEU A 1 120 ? 3.209 -11.563 -15.886 1.00 98.00 120 LEU A N 1
ATOM 906 C CA . LEU A 1 120 ? 1.856 -11.012 -15.985 1.00 98.00 120 LEU A CA 1
ATOM 907 C C . LEU A 1 120 ? 1.769 -9.828 -16.950 1.00 98.00 120 LEU A C 1
ATOM 909 O O . LEU A 1 120 ? 0.768 -9.717 -17.649 1.00 98.00 120 LEU A O 1
ATOM 913 N N . ALA A 1 121 ? 2.784 -8.966 -16.985 1.00 97.94 121 ALA A N 1
ATOM 914 C CA . ALA A 1 121 ? 2.821 -7.780 -17.830 1.00 97.94 121 ALA A CA 1
ATOM 915 C C . ALA A 1 121 ? 2.949 -8.142 -19.312 1.00 97.94 121 ALA A C 1
ATOM 917 O O . ALA A 1 121 ? 2.209 -7.602 -20.123 1.00 97.94 121 ALA A O 1
ATOM 918 N N . CYS A 1 122 ? 3.813 -9.098 -19.675 1.00 96.88 122 CYS A N 1
ATOM 919 C CA . CYS A 1 122 ? 4.056 -9.465 -21.076 1.00 96.88 122 CYS A CA 1
ATOM 920 C C . CYS A 1 122 ? 2.779 -9.706 -21.911 1.00 96.88 122 CYS A C 1
ATOM 922 O O . CYS A 1 122 ? 2.697 -9.157 -23.005 1.00 96.88 122 CYS A O 1
ATOM 924 N N . PRO A 1 123 ? 1.780 -10.490 -21.451 1.00 97.56 123 PRO A N 1
ATOM 925 C CA . PRO A 1 123 ? 0.543 -10.693 -22.208 1.00 97.56 123 PRO A CA 1
ATOM 926 C C . PRO A 1 123 ? -0.527 -9.601 -22.014 1.00 97.56 123 PRO A C 1
ATOM 928 O O . PRO A 1 123 ? -1.570 -9.686 -22.659 1.00 97.56 123 PRO A O 1
ATOM 931 N N . ARG A 1 124 ? -0.341 -8.640 -21.098 1.00 97.81 124 ARG A N 1
ATOM 932 C CA . ARG A 1 124 ? -1.360 -7.636 -20.719 1.00 97.81 124 ARG A CA 1
ATOM 933 C C . ARG A 1 124 ? -1.031 -6.222 -21.176 1.00 97.81 124 ARG A C 1
ATOM 935 O O . ARG A 1 124 ? -1.954 -5.448 -21.409 1.00 97.81 124 ARG A O 1
ATOM 942 N N . ALA A 1 125 ? 0.255 -5.907 -21.275 1.00 97.81 125 ALA A N 1
ATOM 943 C CA . ALA A 1 125 ? 0.740 -4.574 -21.567 1.00 97.81 125 ALA A CA 1
ATOM 944 C C . ALA A 1 125 ? 0.236 -4.076 -22.927 1.00 97.81 125 ALA A C 1
ATOM 946 O O . ALA A 1 125 ? 0.222 -4.823 -23.911 1.00 97.81 125 ALA A O 1
ATOM 947 N N . THR A 1 126 ? -0.156 -2.806 -22.989 1.00 98.25 126 THR A N 1
ATOM 948 C CA . THR A 1 126 ? -0.491 -2.151 -24.257 1.00 98.25 126 THR A CA 1
ATOM 949 C C . THR A 1 126 ? 0.774 -1.719 -25.003 1.00 98.25 126 THR A C 1
ATOM 951 O O . THR A 1 126 ? 1.865 -1.645 -24.431 1.00 98.25 126 THR A O 1
ATOM 954 N N . ASN A 1 127 ? 0.643 -1.396 -26.293 1.00 97.75 127 ASN A N 1
ATOM 955 C CA . ASN A 1 127 ? 1.767 -0.866 -27.073 1.00 97.75 127 ASN A CA 1
ATOM 956 C C . ASN A 1 127 ? 2.291 0.447 -26.473 1.00 97.75 127 ASN A C 1
ATOM 958 O O . ASN A 1 127 ? 3.496 0.654 -26.406 1.00 97.75 127 ASN A O 1
ATOM 962 N N . GLU A 1 128 ? 1.402 1.301 -25.965 1.00 98.00 128 GLU A N 1
ATOM 963 C CA . GLU A 1 128 ? 1.772 2.559 -25.314 1.00 98.00 128 GLU A CA 1
ATOM 964 C C . GLU A 1 128 ? 2.557 2.331 -24.013 1.00 98.00 128 GLU A C 1
ATOM 966 O O . GLU A 1 128 ? 3.470 3.100 -23.691 1.00 98.00 128 GLU A O 1
ATOM 971 N N . GLU A 1 129 ? 2.225 1.279 -23.259 1.00 97.88 129 GLU A N 1
ATOM 972 C CA . GLU A 1 129 ? 2.967 0.873 -22.063 1.00 97.88 129 GLU A CA 1
ATOM 973 C C . GLU A 1 129 ? 4.347 0.313 -22.434 1.00 97.88 129 GLU A C 1
ATOM 975 O O . GLU A 1 129 ? 5.339 0.702 -21.817 1.00 97.88 129 GLU A O 1
ATOM 980 N N . PHE A 1 130 ? 4.448 -0.509 -23.486 1.00 97.44 130 PHE A N 1
ATOM 981 C CA . PHE A 1 130 ? 5.741 -0.964 -24.010 1.00 97.44 130 PHE A CA 1
ATOM 982 C C . PHE A 1 130 ? 6.613 0.194 -24.495 1.00 97.44 130 PHE A C 1
ATOM 984 O O . PHE A 1 130 ? 7.788 0.253 -24.137 1.00 97.44 130 PHE A O 1
ATOM 991 N N . ASP A 1 131 ? 6.046 1.150 -25.231 1.00 97.69 131 ASP A N 1
ATOM 992 C CA . ASP A 1 131 ? 6.770 2.346 -25.662 1.00 97.69 131 ASP A CA 1
ATOM 993 C C . ASP A 1 131 ? 7.252 3.166 -24.458 1.00 97.69 131 ASP A C 1
ATOM 995 O O . ASP A 1 131 ? 8.317 3.779 -24.491 1.00 97.69 131 ASP A O 1
ATOM 999 N N . THR A 1 132 ? 6.473 3.193 -23.375 1.00 96.88 132 THR A N 1
ATOM 1000 C CA . THR A 1 132 ? 6.848 3.888 -22.137 1.00 96.88 132 THR A CA 1
ATOM 1001 C C . THR A 1 132 ? 8.003 3.196 -21.427 1.00 96.88 132 THR A C 1
ATOM 1003 O O . THR A 1 132 ? 8.956 3.871 -21.044 1.00 96.88 132 THR A O 1
ATOM 1006 N N . ILE A 1 133 ? 7.974 1.867 -21.334 1.00 95.25 133 ILE A N 1
ATOM 1007 C CA . ILE A 1 133 ? 9.090 1.072 -20.809 1.00 95.25 133 ILE A CA 1
ATOM 1008 C C . ILE A 1 133 ? 10.340 1.258 -21.684 1.00 95.25 133 ILE A C 1
ATOM 1010 O O . ILE A 1 133 ? 11.435 1.439 -21.157 1.00 95.25 133 ILE A O 1
ATOM 1014 N N . GLN A 1 134 ? 10.195 1.276 -23.012 1.00 95.88 134 GLN A N 1
ATOM 1015 C CA . GLN A 1 134 ? 11.323 1.476 -23.924 1.00 95.88 134 GLN A CA 1
ATOM 1016 C C . GLN A 1 134 ? 11.955 2.864 -23.756 1.00 95.88 134 GLN A C 1
ATOM 1018 O O . GLN A 1 134 ? 13.176 2.972 -23.678 1.00 95.88 134 GLN A O 1
ATOM 1023 N N . ARG A 1 135 ? 11.141 3.919 -23.624 1.00 95.19 135 ARG A N 1
ATOM 1024 C CA . ARG A 1 135 ? 11.637 5.281 -23.357 1.00 95.19 135 ARG A CA 1
ATOM 1025 C C . ARG A 1 135 ? 12.429 5.369 -22.050 1.00 95.19 135 ARG A C 1
ATOM 1027 O O . ARG A 1 135 ? 13.424 6.088 -22.000 1.00 95.19 135 ARG A O 1
ATOM 1034 N N . ASP A 1 136 ? 12.003 4.650 -21.013 1.00 92.81 136 ASP A N 1
ATOM 1035 C CA . ASP A 1 136 ? 12.721 4.573 -19.734 1.00 92.81 136 ASP A CA 1
ATOM 1036 C C . ASP A 1 136 ? 14.084 3.866 -19.885 1.00 92.81 136 ASP A C 1
ATOM 1038 O O . ASP A 1 136 ? 15.114 4.383 -19.444 1.00 92.81 136 ASP A O 1
ATOM 1042 N N . ILE A 1 137 ? 14.122 2.745 -20.618 1.00 91.12 137 ILE A N 1
ATOM 1043 C CA . ILE A 1 137 ? 15.369 2.041 -20.963 1.00 91.12 137 ILE A CA 1
ATOM 1044 C C . ILE A 1 137 ? 16.326 2.966 -21.727 1.00 91.12 137 ILE A C 1
ATOM 1046 O O . ILE A 1 137 ? 17.506 3.056 -21.375 1.00 91.12 137 ILE A O 1
ATOM 1050 N N . ASP A 1 138 ? 15.832 3.661 -22.754 1.00 92.38 138 ASP A N 1
ATOM 1051 C CA . ASP A 1 138 ? 16.642 4.534 -23.608 1.00 92.38 138 ASP A CA 1
ATOM 1052 C C . ASP A 1 138 ? 17.231 5.702 -22.807 1.00 92.38 138 ASP A C 1
ATOM 1054 O O . ASP A 1 138 ? 18.433 5.977 -22.889 1.00 92.38 138 ASP A O 1
ATOM 1058 N N . LEU A 1 139 ? 16.414 6.327 -21.951 1.00 88.56 139 LEU A N 1
ATOM 1059 C CA . LEU A 1 139 ? 16.849 7.372 -21.026 1.00 88.56 139 LEU A CA 1
ATOM 1060 C C . LEU A 1 139 ? 17.994 6.882 -20.129 1.00 88.56 139 LEU A C 1
ATOM 1062 O O . LEU A 1 139 ? 18.990 7.585 -19.935 1.00 88.56 139 LEU A O 1
ATOM 1066 N N . HIS A 1 140 ? 17.882 5.672 -19.581 1.00 82.81 140 HIS A N 1
ATOM 1067 C CA . HIS A 1 140 ? 18.915 5.107 -18.718 1.00 82.81 140 HIS A CA 1
ATOM 1068 C C . HIS A 1 140 ? 20.179 4.696 -19.480 1.00 82.81 140 HIS A C 1
ATOM 1070 O O . HIS A 1 140 ? 21.287 4.922 -18.981 1.00 82.81 140 HIS A O 1
ATOM 1076 N N . ALA A 1 141 ? 20.047 4.191 -20.706 1.00 86.06 141 ALA A N 1
ATOM 1077 C CA . ALA A 1 141 ? 21.179 3.911 -21.585 1.00 86.06 141 ALA A CA 1
ATOM 1078 C C . ALA A 1 141 ? 21.947 5.192 -21.965 1.00 86.06 141 ALA A C 1
ATOM 1080 O O . ALA A 1 141 ? 23.181 5.186 -22.020 1.00 86.06 141 ALA A O 1
ATOM 1081 N N . ASP A 1 142 ? 21.246 6.304 -22.199 1.00 87.00 142 ASP A N 1
ATOM 1082 C CA . ASP A 1 142 ? 21.851 7.617 -22.443 1.00 87.00 142 ASP A CA 1
ATOM 1083 C C . ASP A 1 142 ? 22.585 8.150 -21.208 1.00 87.00 142 ASP A C 1
ATOM 1085 O O . ASP A 1 142 ? 23.748 8.556 -21.297 1.00 87.00 142 ASP A O 1
ATOM 1089 N N . LEU A 1 143 ? 21.950 8.100 -20.033 1.00 83.56 143 LEU A N 1
ATOM 1090 C CA . LEU A 1 143 ? 22.570 8.530 -18.777 1.00 83.56 143 LEU A CA 1
ATOM 1091 C C . LEU A 1 143 ? 23.854 7.749 -18.476 1.00 83.56 143 LEU A C 1
ATOM 1093 O O . LEU A 1 143 ? 24.857 8.350 -18.079 1.00 83.56 143 LEU A O 1
ATOM 1097 N N . PHE A 1 144 ? 23.847 6.434 -18.710 1.00 81.38 144 PHE A N 1
ATOM 1098 C CA . PHE A 1 144 ? 25.028 5.588 -18.562 1.00 81.38 144 PHE A CA 1
ATOM 1099 C C . PHE A 1 144 ? 26.157 6.003 -19.509 1.00 81.38 144 PHE A C 1
ATOM 1101 O O . PHE A 1 144 ? 27.279 6.234 -19.056 1.00 81.38 144 PHE A O 1
ATOM 1108 N N . ARG A 1 145 ? 25.859 6.188 -20.802 1.00 85.00 145 ARG A N 1
ATOM 1109 C CA . ARG A 1 145 ? 26.849 6.626 -21.802 1.00 85.00 145 ARG A CA 1
ATOM 1110 C C . ARG A 1 145 ? 27.479 7.978 -21.474 1.00 85.00 145 ARG A C 1
ATOM 1112 O O . ARG A 1 145 ? 28.660 8.180 -21.738 1.00 85.00 145 ARG A O 1
ATOM 1119 N N . LEU A 1 146 ? 26.717 8.890 -20.877 1.00 84.44 146 LEU A N 1
ATOM 1120 C CA . LEU A 1 146 ? 27.186 10.227 -20.507 1.00 84.44 146 LEU A CA 1
ATOM 1121 C C . LEU A 1 146 ? 27.987 10.264 -19.191 1.00 84.44 146 LEU A C 1
ATOM 1123 O O . LEU A 1 146 ? 28.330 11.352 -18.728 1.00 84.44 146 LEU A O 1
ATOM 1127 N N . GLY A 1 147 ? 28.244 9.115 -18.549 1.00 78.00 147 GLY A N 1
ATOM 1128 C CA . GLY A 1 147 ? 28.872 9.056 -17.221 1.00 78.00 147 GLY A CA 1
ATOM 1129 C C . GLY A 1 147 ? 28.002 9.669 -16.117 1.00 78.00 147 GLY A C 1
ATOM 1130 O O . GLY A 1 147 ? 28.483 9.959 -15.025 1.00 78.00 147 GLY A O 1
ATOM 1131 N N . ARG A 1 148 ? 26.713 9.882 -16.409 1.00 71.38 148 ARG A N 1
ATOM 1132 C CA . ARG A 1 148 ? 25.693 10.432 -15.508 1.00 71.38 148 ARG A CA 1
ATOM 1133 C C . ARG A 1 148 ? 24.787 9.348 -14.944 1.00 71.38 148 ARG A C 1
ATOM 1135 O O . ARG A 1 148 ? 23.759 9.669 -14.348 1.00 71.38 148 ARG A O 1
ATOM 1142 N N . ALA A 1 149 ? 25.171 8.081 -15.101 1.00 62.44 149 ALA A N 1
ATOM 1143 C CA . ALA A 1 149 ? 24.677 7.005 -14.264 1.00 62.44 149 ALA A CA 1
ATOM 1144 C C . ALA A 1 149 ? 25.122 7.297 -12.828 1.00 62.44 149 ALA A C 1
ATOM 1146 O O . ALA A 1 149 ? 26.091 6.744 -12.313 1.00 62.44 149 ALA A O 1
ATOM 1147 N N . SER A 1 150 ? 24.390 8.192 -12.164 1.00 55.50 150 SER A N 1
ATOM 1148 C CA . SER A 1 150 ? 24.241 8.106 -10.724 1.00 55.50 150 SER A CA 1
ATOM 1149 C C . SER A 1 150 ? 23.936 6.641 -10.417 1.00 55.50 150 SER A C 1
ATOM 1151 O O . SER A 1 150 ? 23.234 5.979 -11.191 1.00 55.50 150 SER A O 1
ATOM 1153 N N . ARG A 1 151 ? 24.444 6.130 -9.296 1.00 54.00 151 ARG A N 1
ATOM 1154 C CA . ARG A 1 151 ? 23.953 4.896 -8.669 1.00 54.00 151 ARG A CA 1
ATOM 1155 C C . ARG A 1 151 ? 22.498 5.126 -8.227 1.00 54.00 151 ARG A C 1
ATOM 1157 O O . ARG A 1 151 ? 22.179 5.125 -7.046 1.00 54.00 151 ARG A O 1
ATOM 1164 N N . ASN A 1 152 ? 21.630 5.462 -9.175 1.00 57.16 152 ASN A N 1
ATOM 1165 C CA . ASN A 1 152 ? 20.309 5.997 -8.962 1.00 57.16 152 ASN A CA 1
ATOM 1166 C C . ASN A 1 152 ? 19.410 4.792 -8.789 1.00 57.16 152 ASN A C 1
ATOM 1168 O O . ASN A 1 152 ? 18.784 4.308 -9.729 1.00 57.16 152 ASN A O 1
ATOM 1172 N N . THR A 1 153 ? 19.335 4.318 -7.553 1.00 61.12 153 THR A N 1
ATOM 1173 C CA . THR A 1 153 ? 18.309 3.379 -7.108 1.00 61.12 153 THR A CA 1
ATOM 1174 C C . THR A 1 153 ? 16.925 3.815 -7.607 1.00 61.12 153 THR A C 1
ATOM 1176 O O . THR A 1 153 ? 16.121 2.976 -7.983 1.00 61.12 153 THR A O 1
ATOM 1179 N N . GLN A 1 154 ? 16.687 5.129 -7.725 1.00 66.31 154 GLN A N 1
ATOM 1180 C CA . GLN A 1 154 ? 15.480 5.720 -8.309 1.00 66.31 154 GLN A CA 1
ATOM 1181 C C . GLN A 1 154 ? 15.163 5.224 -9.733 1.00 66.31 154 GLN A C 1
ATOM 1183 O O . GLN A 1 154 ? 14.019 4.909 -10.026 1.00 66.31 154 GLN A O 1
ATOM 1188 N N . SER A 1 155 ? 16.177 5.138 -10.594 1.00 66.00 155 SER A N 1
ATOM 1189 C CA . SER A 1 155 ? 16.052 4.754 -12.004 1.00 66.00 155 SER A CA 1
ATOM 1190 C C . SER A 1 155 ? 15.709 3.276 -12.162 1.00 66.00 155 SER A C 1
ATOM 1192 O O . SER A 1 155 ? 14.790 2.906 -12.878 1.00 66.00 155 SER A O 1
ATOM 1194 N N . VAL A 1 156 ? 16.385 2.421 -11.393 1.00 74.50 156 VAL A N 1
ATOM 1195 C CA . VAL A 1 156 ? 16.082 0.985 -11.369 1.00 74.50 156 VAL A CA 1
ATOM 1196 C C . VAL A 1 156 ? 14.683 0.732 -10.799 1.00 74.50 156 VAL A C 1
ATOM 1198 O O . VAL A 1 156 ? 13.996 -0.180 -11.245 1.00 74.50 156 VAL A O 1
ATOM 1201 N N . ILE A 1 157 ? 14.250 1.522 -9.814 1.00 84.00 157 ILE A N 1
ATOM 1202 C CA . ILE A 1 157 ? 12.916 1.392 -9.220 1.00 84.00 157 ILE A CA 1
ATOM 1203 C C . ILE A 1 157 ? 11.820 1.752 -10.225 1.00 84.00 157 ILE A C 1
ATOM 1205 O O . ILE A 1 157 ? 10.846 1.007 -10.313 1.00 84.00 157 ILE A O 1
ATOM 1209 N N . GLU A 1 158 ? 11.983 2.833 -10.993 1.00 88.94 158 GLU A N 1
ATOM 1210 C CA . GLU A 1 158 ? 10.962 3.261 -11.957 1.00 88.94 158 GLU A CA 1
ATOM 1211 C C . GLU A 1 158 ? 10.745 2.220 -13.057 1.00 88.94 158 GLU A C 1
ATOM 1213 O O . GLU A 1 158 ? 9.607 1.826 -13.300 1.00 88.94 158 GLU A O 1
ATOM 1218 N N . PHE A 1 159 ? 11.820 1.660 -13.618 1.00 90.44 159 PHE A N 1
ATOM 1219 C CA . PHE A 1 159 ? 11.728 0.584 -14.606 1.00 90.44 159 PHE A CA 1
ATOM 1220 C C . PHE A 1 159 ? 10.841 -0.585 -14.134 1.00 90.44 159 PHE A C 1
ATOM 1222 O O . PHE A 1 159 ? 9.899 -1.001 -14.815 1.00 90.44 159 PHE A O 1
ATOM 1229 N N . TYR A 1 160 ? 11.095 -1.107 -12.928 1.00 92.25 160 TYR A N 1
ATOM 1230 C CA . TYR A 1 160 ? 10.300 -2.216 -12.389 1.00 92.25 160 TYR A CA 1
ATOM 1231 C C . TYR A 1 160 ? 8.885 -1.792 -11.983 1.00 92.25 160 TYR A C 1
ATOM 1233 O O . TYR A 1 160 ? 7.962 -2.606 -12.061 1.00 92.25 160 TYR A O 1
ATOM 1241 N N . ARG A 1 161 ? 8.687 -0.530 -11.590 1.00 93.56 161 ARG A N 1
ATOM 1242 C CA . ARG A 1 161 ? 7.362 0.042 -11.329 1.00 93.56 161 ARG A CA 1
ATOM 1243 C C . ARG A 1 161 ? 6.524 0.099 -12.609 1.00 93.56 161 ARG A C 1
ATOM 1245 O O . ARG A 1 161 ? 5.359 -0.289 -12.559 1.00 93.56 161 ARG A O 1
ATOM 1252 N N . LEU A 1 162 ? 7.100 0.507 -13.744 1.00 95.94 162 LEU A N 1
ATOM 1253 C CA . LEU A 1 162 ? 6.425 0.518 -15.050 1.00 95.94 162 LEU A CA 1
ATOM 1254 C C . LEU A 1 162 ? 5.998 -0.893 -15.475 1.00 95.94 162 LEU A C 1
ATOM 1256 O O . LEU A 1 162 ? 4.847 -1.101 -15.858 1.00 95.94 162 LEU A O 1
ATOM 1260 N N . ILE A 1 163 ? 6.876 -1.890 -15.309 1.00 96.19 163 ILE A N 1
ATOM 1261 C CA . ILE A 1 163 ? 6.524 -3.303 -15.532 1.00 96.19 163 ILE A CA 1
ATOM 1262 C C . ILE A 1 163 ? 5.356 -3.717 -14.630 1.00 96.19 163 ILE A C 1
ATOM 1264 O O . ILE A 1 163 ? 4.410 -4.357 -15.085 1.00 96.19 163 ILE A O 1
ATOM 1268 N N . ALA A 1 164 ? 5.401 -3.354 -13.347 1.00 96.50 164 ALA A N 1
ATOM 1269 C CA . ALA A 1 164 ? 4.355 -3.710 -12.398 1.00 96.50 164 ALA A CA 1
ATOM 1270 C C . ALA A 1 164 ? 3.007 -3.043 -12.726 1.00 96.50 164 ALA A C 1
ATOM 1272 O O . ALA A 1 164 ? 1.968 -3.688 -12.588 1.00 96.50 164 ALA A O 1
ATOM 1273 N N . GLN A 1 165 ? 3.006 -1.796 -13.209 1.00 96.56 165 GLN A N 1
ATOM 1274 C CA . GLN A 1 165 ? 1.803 -1.110 -13.700 1.00 96.56 165 GLN A CA 1
ATOM 1275 C C . GLN A 1 165 ? 1.187 -1.850 -14.892 1.00 96.56 165 GLN A C 1
ATOM 1277 O O . GLN A 1 165 ? -0.012 -2.134 -14.873 1.00 96.56 165 GLN A O 1
ATOM 1282 N N . ALA A 1 166 ? 2.018 -2.268 -15.849 1.00 97.94 166 ALA A N 1
ATOM 1283 C CA . ALA A 1 166 ? 1.600 -3.000 -17.046 1.00 97.94 166 ALA A CA 1
ATOM 1284 C C . ALA A 1 166 ? 1.021 -4.404 -16.754 1.00 97.94 166 ALA A C 1
ATOM 1286 O O . ALA A 1 166 ? 0.461 -5.060 -17.629 1.00 97.94 166 ALA A O 1
ATOM 1287 N N . THR A 1 167 ? 1.101 -4.889 -15.508 1.00 97.81 167 THR A N 1
ATOM 1288 C CA . THR A 1 167 ? 0.365 -6.094 -15.085 1.00 97.81 167 THR A CA 1
ATOM 1289 C C . THR A 1 167 ? -1.141 -5.867 -14.949 1.00 97.81 167 THR A C 1
ATOM 1291 O O . THR A 1 167 ? -1.886 -6.844 -14.802 1.00 97.81 167 THR A O 1
ATOM 1294 N N . HIS A 1 168 ? -1.574 -4.600 -14.901 1.00 96.25 168 HIS A N 1
ATOM 1295 C CA . HIS A 1 168 ? -2.927 -4.148 -14.551 1.00 96.25 168 HIS A CA 1
ATOM 1296 C C . HIS A 1 168 ? -3.451 -4.774 -13.252 1.00 96.25 168 HIS A C 1
ATOM 1298 O O . HIS A 1 168 ? -4.653 -4.955 -13.059 1.00 96.25 168 HIS A O 1
ATOM 1304 N N . ASN A 1 169 ? -2.534 -5.132 -12.348 1.00 95.00 169 ASN A N 1
ATOM 1305 C CA . ASN A 1 169 ? -2.841 -5.692 -11.046 1.00 95.00 169 ASN A CA 1
ATOM 1306 C C . ASN A 1 169 ? -2.319 -4.752 -9.945 1.00 95.00 169 ASN A C 1
ATOM 1308 O O . ASN A 1 169 ? -1.111 -4.724 -9.685 1.00 95.00 169 ASN A O 1
ATOM 1312 N N . PRO A 1 170 ? -3.208 -4.016 -9.253 1.00 89.25 170 PRO A N 1
ATOM 1313 C CA . PRO A 1 170 ? -2.796 -3.045 -8.244 1.00 89.25 170 PRO A CA 1
ATOM 1314 C C . PRO A 1 170 ? -2.055 -3.683 -7.059 1.00 89.25 170 PRO A C 1
ATOM 1316 O O . PRO A 1 170 ? -1.216 -3.022 -6.452 1.00 89.25 170 PRO A O 1
ATOM 1319 N N . LEU A 1 171 ? -2.299 -4.963 -6.745 1.00 90.38 171 LEU A N 1
ATOM 1320 C CA . LEU A 1 171 ? -1.565 -5.659 -5.683 1.00 90.38 171 LEU A CA 1
ATOM 1321 C C . LEU A 1 171 ? -0.118 -5.954 -6.084 1.00 90.38 171 LEU A C 1
ATOM 1323 O O . LEU A 1 171 ? 0.777 -5.8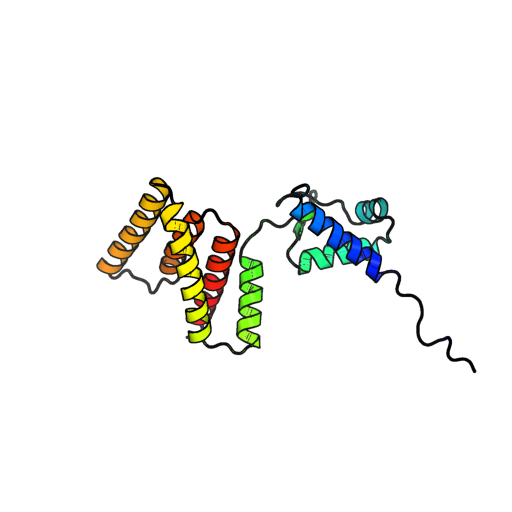05 -5.259 1.00 90.38 171 LEU A O 1
ATOM 1327 N N . VAL A 1 172 ? 0.132 -6.317 -7.347 1.00 94.44 172 VAL A N 1
ATOM 1328 C CA . VAL A 1 172 ? 1.503 -6.542 -7.835 1.00 94.44 172 VAL A CA 1
ATOM 1329 C C . VAL A 1 172 ? 2.291 -5.236 -7.813 1.00 94.44 172 VAL A C 1
ATOM 1331 O O . VAL A 1 172 ? 3.408 -5.216 -7.302 1.00 94.44 172 VAL A O 1
ATOM 1334 N N . LEU A 1 173 ? 1.690 -4.135 -8.277 1.00 93.31 173 LEU A N 1
ATOM 1335 C CA . LEU A 1 173 ? 2.288 -2.801 -8.178 1.00 93.31 173 LEU A CA 1
ATOM 1336 C C . LEU A 1 173 ? 2.620 -2.433 -6.727 1.00 93.31 173 LEU A C 1
ATOM 1338 O O . LEU A 1 173 ? 3.735 -2.003 -6.441 1.00 93.31 173 LEU A O 1
ATOM 1342 N N . MET A 1 174 ? 1.686 -2.662 -5.802 1.00 90.25 174 MET A N 1
ATOM 1343 C CA . MET A 1 174 ? 1.894 -2.371 -4.384 1.00 90.25 174 MET A CA 1
ATOM 1344 C C . MET A 1 174 ? 3.056 -3.178 -3.783 1.00 90.25 174 MET A C 1
ATOM 1346 O O . MET A 1 174 ? 3.850 -2.622 -3.025 1.00 90.25 174 MET A O 1
ATOM 1350 N N . MET A 1 175 ? 3.181 -4.464 -4.131 1.00 92.38 175 MET A N 1
ATOM 1351 C CA . MET A 1 175 ? 4.279 -5.322 -3.667 1.00 92.38 175 MET A CA 1
ATOM 1352 C C . MET A 1 175 ? 5.633 -4.899 -4.248 1.00 92.38 175 MET A C 1
ATOM 1354 O O . MET A 1 175 ? 6.618 -4.835 -3.511 1.00 92.38 175 MET A O 1
ATOM 1358 N N . VAL A 1 176 ? 5.687 -4.583 -5.547 1.00 93.25 176 VAL A N 1
ATOM 1359 C CA . VAL A 1 176 ? 6.913 -4.108 -6.211 1.00 93.25 176 VAL A CA 1
ATOM 1360 C C . VAL A 1 176 ? 7.376 -2.780 -5.620 1.00 93.25 176 VAL A C 1
ATOM 1362 O O . VAL A 1 176 ? 8.564 -2.627 -5.327 1.00 93.25 176 VAL A O 1
ATOM 1365 N N . ASP A 1 177 ? 6.454 -1.846 -5.388 1.00 90.81 177 ASP A N 1
ATOM 1366 C CA . ASP A 1 177 ? 6.762 -0.581 -4.727 1.00 90.81 177 ASP A CA 1
ATOM 1367 C C . ASP A 1 177 ? 7.299 -0.809 -3.309 1.00 90.81 177 ASP A C 1
ATOM 1369 O O . ASP A 1 177 ? 8.355 -0.287 -2.960 1.00 90.81 177 ASP A O 1
ATOM 1373 N N . ALA A 1 178 ? 6.613 -1.620 -2.495 1.00 90.00 178 ALA A N 1
ATOM 1374 C CA . ALA A 1 178 ? 7.010 -1.855 -1.109 1.00 90.00 178 ALA A CA 1
ATOM 1375 C C . ALA A 1 178 ? 8.423 -2.451 -0.995 1.00 90.00 178 ALA A C 1
ATOM 1377 O O . ALA A 1 178 ? 9.235 -1.976 -0.200 1.00 90.00 178 ALA A O 1
ATOM 1378 N N . LEU A 1 179 ? 8.752 -3.446 -1.823 1.00 89.69 179 LEU A N 1
ATOM 1379 C CA . LEU A 1 179 ? 10.091 -4.047 -1.850 1.00 89.69 179 LEU A CA 1
ATOM 1380 C C . LEU A 1 179 ? 11.153 -3.090 -2.406 1.00 89.69 179 LEU A C 1
ATOM 1382 O O . LEU A 1 179 ? 12.304 -3.124 -1.972 1.00 89.69 179 LEU A O 1
ATOM 1386 N N . SER A 1 180 ? 10.776 -2.214 -3.337 1.00 87.81 180 SER A N 1
ATOM 1387 C CA . SER A 1 180 ? 11.659 -1.173 -3.868 1.00 87.81 180 SER A CA 1
ATOM 1388 C C . SER A 1 180 ? 12.025 -0.133 -2.805 1.00 87.81 180 SER A C 1
ATOM 1390 O O . SER A 1 180 ? 13.190 0.256 -2.706 1.00 87.81 180 SER A O 1
ATOM 1392 N N . GLU A 1 181 ? 11.067 0.261 -1.963 1.00 86.06 181 GLU A N 1
ATOM 1393 C CA . GLU A 1 181 ? 11.303 1.137 -0.810 1.00 86.06 181 GLU A CA 1
ATOM 1394 C C . GLU A 1 181 ? 12.239 0.491 0.224 1.00 86.06 181 GLU A C 1
ATOM 1396 O O . GLU A 1 181 ? 13.181 1.132 0.693 1.00 86.06 181 GLU A O 1
ATOM 1401 N N . VAL A 1 182 ? 12.027 -0.790 0.552 1.00 87.19 182 VAL A N 1
ATO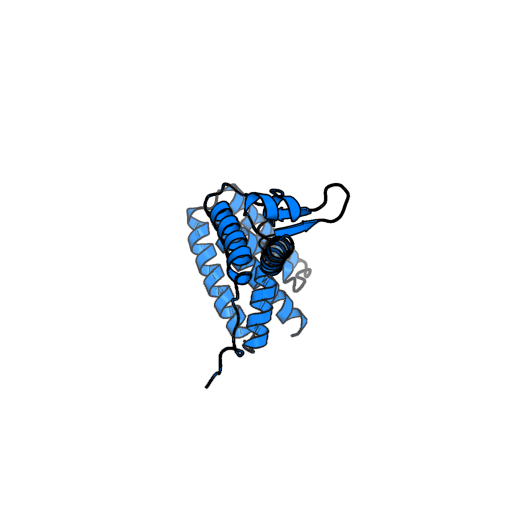M 1402 C CA . VAL A 1 182 ? 12.895 -1.560 1.467 1.00 87.19 182 VAL A CA 1
ATOM 1403 C C . VAL A 1 182 ? 14.323 -1.638 0.924 1.00 87.19 182 VAL A C 1
ATOM 1405 O O . VAL A 1 182 ? 15.277 -1.334 1.639 1.00 87.19 182 VAL A O 1
ATOM 1408 N N . TYR A 1 183 ? 14.475 -1.994 -0.354 1.00 85.06 183 TYR A N 1
ATOM 1409 C CA . TYR A 1 183 ? 15.775 -2.074 -1.016 1.00 85.06 183 TYR A CA 1
ATOM 1410 C C . TYR A 1 183 ? 16.515 -0.732 -0.996 1.00 85.06 183 TYR A C 1
ATOM 1412 O O . TYR A 1 183 ? 17.701 -0.686 -0.669 1.00 85.06 183 TYR A O 1
ATOM 1420 N N . ARG A 1 184 ? 15.812 0.375 -1.285 1.00 82.31 184 ARG A N 1
ATOM 1421 C CA . ARG A 1 184 ? 16.400 1.718 -1.206 1.00 82.31 184 ARG A CA 1
ATOM 1422 C C . ARG A 1 184 ? 16.885 2.030 0.204 1.00 82.31 184 ARG A C 1
ATOM 1424 O O . ARG A 1 184 ? 17.981 2.559 0.342 1.00 82.31 184 ARG A O 1
ATOM 1431 N N . GLY A 1 185 ? 16.098 1.683 1.223 1.00 79.81 185 GLY A N 1
ATOM 1432 C CA . GLY A 1 185 ? 16.490 1.842 2.620 1.00 79.81 185 GLY A CA 1
ATOM 1433 C C . GLY A 1 185 ? 17.799 1.120 2.933 1.00 79.81 185 GLY A C 1
ATOM 1434 O O . GLY A 1 185 ? 18.717 1.737 3.459 1.00 79.81 185 GLY A O 1
ATOM 1435 N N . LEU A 1 186 ? 17.925 -0.150 2.539 1.00 78.00 186 LEU A N 1
ATOM 1436 C CA . LEU A 1 186 ? 19.123 -0.953 2.810 1.00 78.00 186 LEU A CA 1
ATOM 1437 C C . LEU A 1 186 ? 20.379 -0.439 2.094 1.00 78.00 186 LEU A C 1
ATOM 1439 O O . LEU A 1 186 ? 21.453 -0.464 2.687 1.00 78.00 186 LEU A O 1
ATOM 1443 N N . LEU A 1 187 ? 20.250 0.076 0.866 1.00 73.62 187 LEU A N 1
ATOM 1444 C CA . LEU A 1 187 ? 21.382 0.640 0.119 1.00 73.62 187 LEU A CA 1
ATOM 1445 C C . LEU A 1 187 ? 21.951 1.931 0.721 1.00 73.62 187 LEU A C 1
ATOM 1447 O O . LEU A 1 187 ? 23.105 2.258 0.472 1.00 73.62 187 LEU A O 1
ATOM 1451 N N . VAL A 1 188 ? 21.154 2.693 1.474 1.00 65.81 188 VAL A N 1
ATOM 1452 C CA . VAL A 1 188 ? 21.633 3.915 2.145 1.00 65.81 188 VAL A CA 1
ATOM 1453 C C . VAL A 1 188 ? 22.540 3.578 3.336 1.00 65.81 188 VAL A C 1
ATOM 1455 O O . VAL A 1 188 ? 23.358 4.405 3.733 1.00 65.81 188 VAL A O 1
ATOM 1458 N N . PHE A 1 189 ? 22.419 2.370 3.892 1.00 53.31 189 PHE A N 1
ATOM 1459 C CA . PHE A 1 189 ? 23.194 1.911 5.049 1.00 53.31 189 PHE A CA 1
ATOM 1460 C C . PHE A 1 189 ? 24.373 0.987 4.692 1.00 53.31 189 PHE A C 1
ATOM 1462 O O . PHE A 1 189 ? 25.096 0.575 5.599 1.00 53.31 189 PHE A O 1
ATOM 1469 N N . SER A 1 190 ? 24.568 0.664 3.407 1.00 49.06 190 SER A N 1
ATOM 1470 C CA . SER A 1 190 ? 25.670 -0.162 2.878 1.00 49.06 190 SER A CA 1
ATOM 1471 C C . SER A 1 190 ? 26.737 0.675 2.182 1.00 49.06 190 SER A C 1
ATOM 1473 O O . SER A 1 190 ? 27.935 0.442 2.445 1.00 49.06 190 SER A O 1
#

Secondary structure (DSSP, 8-state):
----SS-----HHHHHHHHHHHHHHHHHHTSS-TTPBPPPHHHHHHHHT--HHHHHHHHHHHHHTTSEEEEPSTT-EEEEPP--THHHHHHHHHHHHHTT--HHHHHHHHHHHHHHHHHHHTTT--HHHHHHHHHHHHHHHHHHHTT-----HHHHHHHHHHHHHTTT-HHHHHHHHHHHHHHHHHHH--

pLDDT: mean 85.98, std 12.52, range [47.16, 98.25]

Mean predicted aligned error: 8.65 Å

Foldseek 3Di:
DDPPPDDDDDPLVVLLVVVLVVLVVCVVVVVADFFAFDDALVVSCVVSVHDSVSSVVSLVVCVVVQQWDFDDDPPTGIGGHDPALVVVLVVVLVVCVVVVPDLVNLVVVLVVLLVVLQVLLVVQADPVLVVVLVVLVVVCVVCVVVVNPDVPLVSVLVSSLSSNVSSVDVVSSSVSNSSSSSSVVVVVVD

Radius of gyration: 22.72 Å; Cα contacts (8 Å, |Δi|>4): 180; chains: 1; bounding box: 55×42×76 Å